Protein AF-A0A241XFI4-F1 (afdb_monomer)

Solvent-accessible surface area (backbone atoms only — not comparable to full-atom values): 10218 Å² total; per-residue (Å²): 140,85,89,78,96,67,51,85,22,36,54,50,92,84,56,72,93,53,81,54,45,50,64,39,48,44,95,47,34,71,77,27,90,73,38,39,90,27,53,84,41,42,45,71,51,75,34,72,52,52,76,46,66,24,82,78,87,58,100,59,60,46,34,28,40,36,29,38,66,84,72,49,70,36,34,28,40,27,33,29,43,76,64,59,89,97,51,77,85,52,91,71,37,9,26,24,42,30,26,36,74,41,54,74,86,45,49,83,49,37,74,59,38,71,27,29,37,49,77,68,53,47,54,49,55,52,34,87,83,54,49,73,68,56,51,50,48,40,53,70,72,57,39,61,62,60,85,56,45,42,73,44,52,25,49,66,63,57,79,42,84,87,58,84,59,77,69,49,73,38,70,54,75,87,127

pLDDT: mean 91.98, std 9.77, range [50.84, 98.69]

Foldseek 3Di:
DDDDDFAQFAWPPPPPVDGGDREDELVCQCPDPTRVVFLLAKAWDWDQFDWFFACPVDPGTFIKTKGFPVSDIFTFIKTWDDDDPPDDDDPNTHMHTYKYAADPPCVNGDRIDTQTADPVVNVLRNDSPNDSVNNSCCSVPVGDHPVRMDMATADPCVVDVVDDDPSRNPHDPDD

Mean predicted aligned error: 4.59 Å

Sequence (175 aa):
MIAQLVRWGWRPFWAQDRAAPINARAEKVAHSRFYSAVWKHRAITPVDGWFEWVDEGGPRKQPYFIQRADGAAVLCATIGQFPELDSQQEERHGFVIITADAEGGMIDIHDRRPVVLSPELAREWVDGATPPERAEQMVLQEGEAPEVFTWYRVDRAVGNVRNQGAHLIEPQSAS

Organism: Pseudomonas aeruginosa (NCBI:txid287)

Structure (mmCIF, N/CA/C/O backbone):
data_AF-A0A241XFI4-F1
#
_entry.id   AF-A0A241XFI4-F1
#
loop_
_atom_site.group_PDB
_atom_site.id
_atom_site.type_symbol
_atom_site.label_atom_id
_atom_site.label_alt_id
_atom_site.label_comp_id
_atom_site.label_asym_id
_atom_site.label_entity_id
_atom_site.label_seq_id
_atom_site.pdbx_PDB_ins_code
_atom_site.Cartn_x
_atom_site.Cartn_y
_atom_site.Cartn_z
_atom_site.occupancy
_atom_site.B_iso_or_equiv
_atom_site.auth_seq_id
_atom_site.auth_comp_id
_atom_site.auth_asym_id
_atom_site.auth_atom_id
_atom_site.pdbx_PDB_model_num
ATOM 1 N N . MET A 1 1 ? 7.230 -16.397 -8.722 1.00 65.00 1 MET A N 1
ATOM 2 C CA . MET A 1 1 ? 7.054 -15.201 -7.872 1.00 65.00 1 MET A CA 1
ATOM 3 C C . MET A 1 1 ? 8.207 -15.159 -6.887 1.00 65.00 1 MET A C 1
ATOM 5 O O . MET A 1 1 ? 8.581 -16.212 -6.389 1.00 65.00 1 MET A O 1
ATOM 9 N N . ILE A 1 2 ? 8.800 -13.987 -6.676 1.00 84.38 2 ILE A N 1
ATOM 10 C CA . ILE A 1 2 ? 9.936 -13.780 -5.772 1.00 84.38 2 ILE A CA 1
ATOM 11 C C . ILE A 1 2 ? 9.472 -12.807 -4.686 1.00 84.38 2 ILE A C 1
ATOM 13 O O . ILE A 1 2 ? 8.768 -11.851 -5.000 1.00 84.38 2 ILE A O 1
ATOM 17 N N . ALA A 1 3 ? 9.865 -13.042 -3.436 1.00 88.12 3 ALA A N 1
ATOM 18 C CA . ALA A 1 3 ? 9.656 -12.107 -2.336 1.00 88.12 3 ALA A CA 1
ATOM 19 C C . ALA A 1 3 ? 10.996 -11.472 -1.945 1.00 88.12 3 ALA A C 1
ATOM 21 O O . ALA A 1 3 ? 11.999 -12.174 -1.825 1.00 88.12 3 ALA A O 1
ATOM 22 N N . GLN A 1 4 ? 11.014 -10.154 -1.753 1.00 88.50 4 GLN A N 1
ATOM 23 C CA . GLN A 1 4 ? 12.200 -9.410 -1.329 1.00 88.50 4 GLN A CA 1
ATOM 24 C C . GLN A 1 4 ? 11.825 -8.404 -0.243 1.00 88.50 4 GLN A C 1
ATOM 26 O O . GLN A 1 4 ? 10.764 -7.782 -0.303 1.00 88.50 4 GLN A O 1
ATOM 31 N N . LEU A 1 5 ? 12.719 -8.206 0.727 1.00 90.62 5 LEU A N 1
ATOM 32 C CA . LEU A 1 5 ? 12.591 -7.117 1.686 1.00 90.62 5 LEU A CA 1
ATOM 33 C C . LEU A 1 5 ? 13.033 -5.820 1.006 1.00 90.62 5 LEU A C 1
ATOM 35 O O . LEU A 1 5 ? 14.213 -5.639 0.713 1.00 90.62 5 LEU A O 1
ATOM 39 N N . VAL A 1 6 ? 12.086 -4.920 0.753 1.00 94.38 6 VAL A N 1
ATOM 40 C CA . VAL A 1 6 ? 12.324 -3.640 0.076 1.00 94.38 6 VAL A CA 1
ATOM 41 C C . VAL A 1 6 ? 11.863 -2.503 0.977 1.00 94.38 6 VAL A C 1
ATOM 43 O O . VAL A 1 6 ? 10.835 -2.613 1.639 1.00 94.38 6 VAL A O 1
ATOM 46 N N . ARG A 1 7 ? 12.620 -1.404 1.038 1.00 95.56 7 ARG A N 1
ATOM 47 C CA . ARG A 1 7 ? 12.234 -0.235 1.836 1.00 95.56 7 ARG A CA 1
ATOM 48 C C . ARG A 1 7 ? 10.951 0.404 1.292 1.00 95.56 7 ARG A C 1
ATOM 50 O O . ARG A 1 7 ? 10.852 0.685 0.099 1.00 95.56 7 ARG A O 1
ATOM 57 N N . TRP A 1 8 ? 10.005 0.703 2.179 1.00 97.50 8 TRP A N 1
ATOM 58 C CA . TRP A 1 8 ? 8.827 1.495 1.835 1.00 97.50 8 TRP A CA 1
ATOM 59 C C . TRP A 1 8 ? 9.192 2.981 1.787 1.00 97.50 8 TRP A C 1
ATOM 61 O O . TRP A 1 8 ? 9.630 3.562 2.779 1.00 97.50 8 TRP A O 1
ATOM 71 N N . GLY A 1 9 ? 9.064 3.575 0.608 1.00 97.25 9 GLY A N 1
ATOM 72 C CA . GLY A 1 9 ? 9.532 4.915 0.298 1.00 97.25 9 GLY A CA 1
ATOM 73 C C . GLY A 1 9 ? 10.504 4.896 -0.875 1.00 97.25 9 GLY A C 1
ATOM 74 O O . GLY A 1 9 ? 11.573 4.280 -0.800 1.00 97.25 9 GLY A O 1
ATOM 75 N N . TRP A 1 10 ? 10.163 5.609 -1.947 1.00 97.12 10 TRP A N 1
ATOM 76 C CA . TRP A 1 10 ? 11.017 5.715 -3.127 1.00 97.12 10 TRP A CA 1
ATOM 77 C C . TRP A 1 10 ? 10.999 7.117 -3.731 1.00 97.12 10 TRP A C 1
ATOM 79 O O . TRP A 1 10 ? 9.971 7.787 -3.770 1.00 97.12 10 TRP A O 1
ATOM 89 N N . ARG A 1 11 ? 12.158 7.553 -4.228 1.00 95.50 11 ARG A N 1
ATOM 90 C CA . ARG A 1 11 ? 12.339 8.809 -4.959 1.00 95.50 11 ARG A CA 1
ATOM 91 C C . ARG A 1 11 ? 13.388 8.621 -6.056 1.00 95.50 11 ARG A C 1
ATOM 93 O O . ARG A 1 11 ? 14.345 7.878 -5.835 1.00 95.50 11 ARG A O 1
ATOM 100 N N . PRO A 1 12 ? 13.277 9.318 -7.197 1.00 94.75 12 PRO A N 1
ATOM 101 C CA . PRO A 1 12 ? 14.343 9.327 -8.182 1.00 94.75 12 PRO A CA 1
ATOM 102 C C . PRO A 1 12 ? 15.586 10.024 -7.612 1.00 94.75 12 PRO A C 1
ATOM 104 O O . PRO A 1 12 ? 15.487 10.905 -6.756 1.00 94.75 12 PRO A O 1
ATOM 107 N N . PHE A 1 13 ? 16.765 9.668 -8.130 1.00 92.19 13 PHE A N 1
ATOM 108 C CA . PHE A 1 13 ? 18.061 10.117 -7.596 1.00 92.19 13 PHE A CA 1
ATOM 109 C C . PHE A 1 13 ? 18.230 11.646 -7.523 1.00 92.19 13 PHE A C 1
ATOM 111 O O . PHE A 1 13 ? 19.030 12.133 -6.728 1.00 92.19 13 PHE A O 1
ATOM 118 N N . TRP A 1 14 ? 17.499 12.400 -8.351 1.00 92.7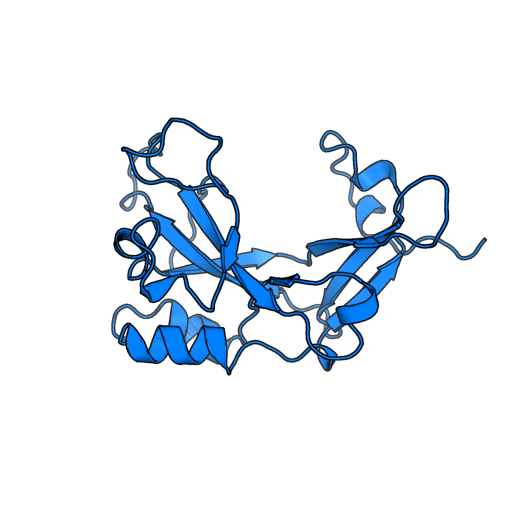5 14 TRP A N 1
ATOM 119 C CA . TRP A 1 14 ? 17.559 13.862 -8.421 1.00 92.75 14 TRP A CA 1
ATOM 120 C C . TRP A 1 14 ? 16.644 14.572 -7.409 1.00 92.75 14 TRP A C 1
ATOM 122 O O . TRP A 1 14 ? 16.823 15.761 -7.169 1.00 92.75 14 TRP A O 1
ATOM 132 N N . ALA A 1 15 ? 15.675 13.882 -6.802 1.00 92.31 15 ALA A N 1
ATOM 133 C CA . ALA A 1 15 ? 14.676 14.479 -5.909 1.00 92.31 15 ALA A CA 1
ATOM 134 C C . ALA A 1 15 ? 15.078 14.373 -4.427 1.00 92.31 15 ALA A C 1
ATOM 136 O O . ALA A 1 15 ? 14.319 13.862 -3.605 1.00 92.31 15 ALA A O 1
ATOM 137 N N . GLN A 1 16 ? 16.300 14.788 -4.078 1.00 88.38 16 GLN A N 1
ATOM 138 C CA . GLN A 1 16 ? 16.840 14.574 -2.726 1.00 88.38 16 GLN A CA 1
ATOM 139 C C . GLN A 1 16 ? 16.433 15.628 -1.687 1.00 88.38 16 GLN A C 1
ATOM 141 O O . GLN A 1 16 ? 16.719 15.460 -0.503 1.00 88.38 16 GLN A O 1
ATOM 146 N N . ASP A 1 17 ? 15.726 16.670 -2.120 1.00 90.12 17 ASP A N 1
ATOM 147 C CA . ASP A 1 17 ? 15.288 17.829 -1.335 1.00 90.12 17 ASP A CA 1
ATOM 148 C C . ASP A 1 17 ? 14.222 17.509 -0.273 1.00 90.12 17 ASP A C 1
ATOM 150 O O . ASP A 1 17 ? 13.956 18.323 0.608 1.00 90.12 17 ASP A O 1
ATOM 154 N N . ARG A 1 18 ? 13.600 16.329 -0.350 1.00 86.56 18 ARG A N 1
ATOM 155 C CA . ARG A 1 18 ? 12.495 15.908 0.520 1.00 86.56 18 ARG A CA 1
ATOM 156 C C . ARG A 1 18 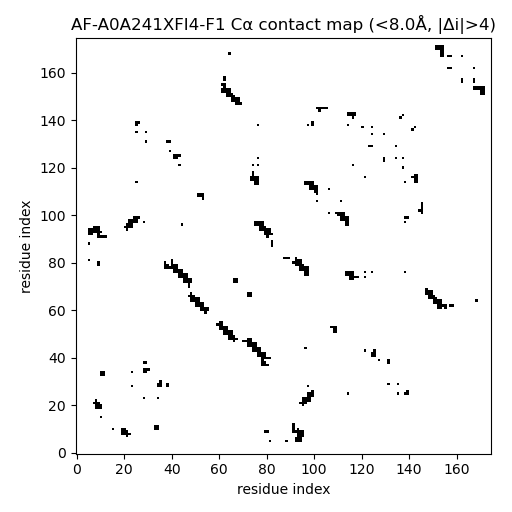? 12.564 14.423 0.855 1.00 86.56 18 ARG A C 1
ATOM 158 O O . ARG A 1 18 ? 13.165 13.646 0.113 1.00 86.56 18 ARG A O 1
ATOM 165 N N . ALA A 1 19 ? 11.911 14.017 1.943 1.00 91.31 19 ALA A N 1
ATOM 166 C CA . ALA A 1 19 ? 11.766 12.605 2.292 1.00 91.31 19 ALA A CA 1
ATOM 167 C C . ALA A 1 19 ? 11.150 11.804 1.132 1.00 91.31 19 ALA A C 1
ATOM 169 O O . ALA A 1 19 ? 10.327 12.324 0.374 1.00 91.31 19 ALA A O 1
ATOM 170 N N . ALA A 1 20 ? 11.564 10.544 0.989 1.00 94.75 20 ALA A N 1
ATOM 171 C CA . ALA A 1 20 ? 11.030 9.680 -0.052 1.00 94.75 20 ALA A CA 1
ATOM 172 C C . ALA A 1 20 ? 9.519 9.468 0.175 1.00 94.75 20 ALA A C 1
ATOM 174 O O . ALA A 1 20 ? 9.136 9.035 1.266 1.00 94.75 20 ALA A O 1
ATOM 175 N N . PRO A 1 21 ? 8.654 9.790 -0.804 1.00 95.69 21 PRO A N 1
ATOM 176 C CA . PRO A 1 21 ? 7.228 9.531 -0.681 1.00 95.69 21 PRO A CA 1
ATOM 177 C C . PRO A 1 21 ? 6.973 8.030 -0.572 1.00 95.69 21 PRO A C 1
ATOM 179 O O . PRO A 1 21 ? 7.689 7.227 -1.166 1.00 95.69 21 PRO A O 1
ATOM 182 N N . ILE A 1 22 ? 5.929 7.676 0.173 1.00 97.31 22 ILE A N 1
ATOM 183 C CA . ILE A 1 22 ? 5.499 6.289 0.403 1.00 97.31 22 ILE A CA 1
ATOM 184 C C . ILE A 1 22 ? 4.299 5.884 -0.467 1.00 97.31 22 ILE A C 1
ATOM 186 O O . ILE A 1 22 ? 4.048 4.693 -0.643 1.00 97.31 22 ILE A O 1
ATOM 190 N N . ASN A 1 23 ? 3.597 6.868 -1.047 1.00 97.56 23 ASN A N 1
ATOM 191 C CA . ASN A 1 23 ? 2.394 6.678 -1.857 1.00 97.56 23 ASN A CA 1
ATOM 192 C C . ASN A 1 23 ? 2.489 7.413 -3.204 1.00 97.56 23 ASN A C 1
ATOM 194 O O . ASN A 1 23 ? 3.057 8.507 -3.289 1.00 97.56 23 ASN A O 1
ATOM 198 N N . ALA A 1 24 ? 1.852 6.856 -4.235 1.00 96.44 24 ALA A N 1
ATOM 199 C CA . ALA A 1 24 ? 1.664 7.484 -5.541 1.00 96.44 24 ALA A CA 1
ATOM 200 C C . ALA A 1 24 ? 0.188 7.449 -5.956 1.00 96.44 24 ALA A C 1
ATOM 202 O O . ALA A 1 24 ? -0.499 6.460 -5.749 1.00 96.44 24 ALA A O 1
ATOM 203 N N . ARG A 1 25 ? -0.312 8.536 -6.545 1.00 95.88 25 ARG A N 1
ATOM 204 C CA . ARG A 1 25 ? -1.724 8.660 -6.930 1.00 95.88 25 ARG A CA 1
ATOM 205 C C . ARG A 1 25 ? -1.996 7.980 -8.273 1.00 95.88 25 ARG A C 1
ATOM 207 O O . ARG A 1 25 ? -1.327 8.334 -9.247 1.00 95.88 25 ARG A O 1
ATOM 214 N N . ALA A 1 26 ? -2.962 7.064 -8.324 1.00 96.31 26 ALA A N 1
ATOM 215 C CA . ALA A 1 26 ? -3.321 6.285 -9.512 1.00 96.31 26 ALA A CA 1
ATOM 216 C C . ALA A 1 26 ? -3.550 7.166 -10.753 1.00 96.31 26 ALA A C 1
ATOM 218 O O . ALA A 1 26 ? -3.029 6.881 -11.824 1.00 96.31 26 ALA A O 1
ATOM 219 N N . GLU A 1 27 ? -4.194 8.319 -10.579 1.00 93.62 27 GLU A N 1
ATOM 220 C CA . GLU A 1 27 ? -4.589 9.252 -11.644 1.00 93.62 27 GLU A CA 1
ATOM 221 C C . GLU A 1 27 ? -3.402 9.936 -12.341 1.00 93.62 27 GLU A C 1
ATOM 223 O O . GLU A 1 27 ? -3.569 10.593 -13.365 1.00 93.62 27 GLU A O 1
ATOM 228 N N . LYS A 1 28 ? -2.199 9.873 -11.753 1.00 92.62 28 LYS A N 1
ATOM 229 C CA . LYS A 1 28 ? -1.009 10.578 -12.263 1.00 92.62 28 LYS A CA 1
ATOM 230 C C . LYS A 1 28 ? 0.234 9.706 -12.354 1.00 92.62 28 LYS A C 1
ATOM 232 O O . LYS A 1 28 ? 1.232 10.142 -12.929 1.00 92.62 28 LYS A O 1
ATOM 237 N N . VAL A 1 29 ? 0.235 8.534 -11.726 1.00 95.81 29 VAL A N 1
ATOM 238 C CA . VAL A 1 29 ? 1.460 7.770 -11.476 1.00 95.81 29 VAL A CA 1
ATOM 239 C C . VAL A 1 29 ? 2.135 7.304 -12.769 1.00 95.81 29 VAL A C 1
ATOM 241 O O . VAL A 1 29 ? 3.348 7.478 -12.889 1.00 95.81 29 VAL A O 1
ATOM 244 N N . ALA A 1 30 ? 1.371 6.831 -13.758 1.00 95.00 30 ALA A N 1
ATOM 245 C CA . ALA A 1 30 ? 1.900 6.291 -15.013 1.00 95.00 30 ALA A CA 1
ATOM 246 C C . ALA A 1 30 ? 2.676 7.333 -15.841 1.00 95.00 30 ALA A C 1
ATOM 248 O O . ALA A 1 30 ? 3.684 7.022 -16.479 1.00 95.00 30 ALA A O 1
ATOM 249 N N . HIS A 1 31 ? 2.251 8.597 -15.783 1.00 95.06 31 HIS A N 1
ATOM 250 C CA . HIS A 1 31 ? 2.807 9.690 -16.588 1.00 95.06 31 HIS A CA 1
ATOM 251 C C . HIS A 1 31 ? 3.636 10.697 -15.781 1.00 95.06 31 HIS A C 1
ATOM 253 O O . HIS A 1 31 ? 4.180 11.660 -16.325 1.00 95.06 31 HIS A O 1
ATOM 259 N N . SER A 1 32 ? 3.753 10.500 -14.469 1.00 95.56 32 SER A N 1
ATOM 260 C CA . SER A 1 32 ? 4.515 11.387 -13.596 1.00 95.56 32 SER A CA 1
ATOM 261 C C . SER A 1 32 ? 6.001 11.337 -13.935 1.00 95.56 32 SER A C 1
ATOM 263 O O . SER A 1 32 ? 6.605 10.273 -13.882 1.00 95.56 32 SER A O 1
ATOM 265 N N . ARG A 1 33 ? 6.652 12.490 -14.137 1.00 94.69 33 ARG A N 1
ATOM 266 C CA . ARG A 1 33 ? 8.126 12.568 -14.244 1.00 94.69 33 ARG A CA 1
ATOM 267 C C . ARG A 1 33 ? 8.844 11.937 -13.041 1.00 94.69 33 ARG A C 1
ATOM 269 O O . ARG A 1 33 ? 9.998 11.534 -13.157 1.00 94.69 33 ARG A O 1
ATOM 276 N N . PHE A 1 34 ? 8.184 11.889 -11.884 1.00 94.75 34 PHE A N 1
ATOM 277 C CA . PHE A 1 34 ? 8.734 11.298 -10.672 1.00 94.75 34 PHE A CA 1
ATOM 278 C C . PHE A 1 34 ? 8.714 9.765 -10.730 1.00 94.75 34 PHE A C 1
ATOM 280 O O . PHE A 1 34 ? 9.710 9.155 -10.371 1.00 94.75 34 PHE A O 1
ATOM 287 N N . TYR A 1 35 ? 7.622 9.156 -11.211 1.00 96.88 35 TYR A N 1
ATOM 288 C CA . TYR A 1 35 ? 7.367 7.709 -11.109 1.00 96.88 35 TYR A CA 1
ATOM 289 C C . TYR A 1 35 ? 7.413 6.947 -12.440 1.00 96.88 35 TYR A C 1
ATOM 291 O O . TYR A 1 35 ? 7.521 5.725 -12.426 1.00 96.88 35 TYR A O 1
ATOM 299 N N . SER A 1 36 ? 7.374 7.623 -13.590 1.00 92.56 36 SER A N 1
ATOM 300 C CA . SER A 1 36 ? 7.291 6.975 -14.908 1.00 92.56 36 SER A CA 1
ATOM 301 C C . SER A 1 36 ? 8.465 6.033 -15.186 1.00 92.56 36 SER A C 1
ATOM 303 O O . SER A 1 36 ? 8.290 5.003 -15.832 1.00 92.56 36 SER A O 1
ATOM 305 N N . ALA A 1 37 ? 9.645 6.335 -14.634 1.00 93.25 37 ALA A N 1
ATOM 306 C CA . ALA A 1 37 ? 10.825 5.475 -14.717 1.00 93.25 37 ALA A CA 1
ATOM 307 C C . ALA A 1 37 ? 10.648 4.126 -13.994 1.00 93.25 37 ALA A C 1
ATOM 309 O O . ALA A 1 37 ? 11.263 3.144 -14.395 1.00 93.25 37 ALA A O 1
ATOM 310 N N . VAL A 1 38 ? 9.807 4.069 -12.956 1.00 96.50 38 VAL A N 1
ATOM 311 C CA . VAL A 1 38 ? 9.523 2.849 -12.181 1.00 96.50 38 VAL A CA 1
ATOM 312 C C . VAL A 1 38 ? 8.148 2.252 -12.465 1.00 96.50 38 VAL A C 1
ATOM 314 O O . VAL A 1 38 ? 7.823 1.199 -11.935 1.00 96.50 38 VAL A O 1
ATOM 317 N N . TRP A 1 39 ? 7.354 2.857 -13.353 1.00 97.12 39 TRP A N 1
ATOM 318 C CA . TRP A 1 39 ? 6.003 2.388 -13.679 1.00 97.12 39 TRP A CA 1
ATOM 319 C C . TRP A 1 39 ? 5.959 0.942 -14.194 1.00 97.12 39 TRP A C 1
ATOM 321 O O . TRP A 1 39 ? 5.041 0.186 -13.891 1.00 97.12 39 TRP A O 1
ATOM 331 N N . LYS A 1 40 ? 6.981 0.533 -14.954 1.00 95.19 40 LYS A N 1
ATOM 332 C CA . LYS A 1 40 ? 7.107 -0.838 -15.477 1.00 95.19 40 LYS A CA 1
ATOM 333 C C . LYS A 1 40 ? 7.587 -1.843 -14.426 1.00 95.19 40 LYS A C 1
ATOM 335 O O . LYS A 1 40 ? 7.496 -3.045 -14.646 1.00 95.19 40 LYS A O 1
ATOM 340 N N . HIS A 1 41 ? 8.113 -1.364 -13.304 1.00 96.56 41 HIS A N 1
ATOM 341 C CA . HIS A 1 41 ? 8.626 -2.184 -12.216 1.00 96.56 41 HIS A CA 1
ATOM 342 C C . HIS A 1 41 ? 7.532 -2.314 -11.161 1.00 96.56 41 HIS A C 1
ATOM 344 O O . HIS A 1 41 ? 7.485 -1.572 -10.180 1.00 96.56 41 HIS A 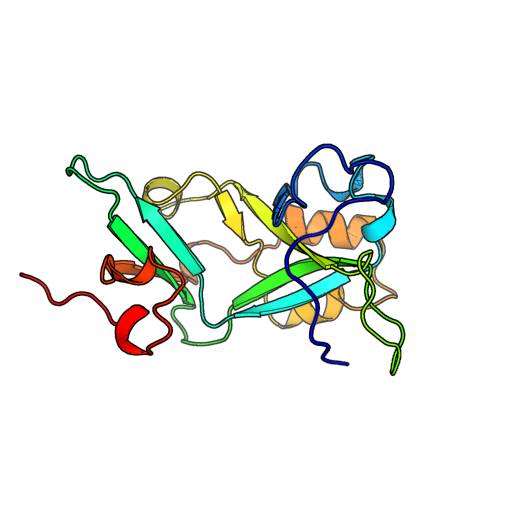O 1
ATOM 350 N N . ARG A 1 42 ? 6.618 -3.244 -11.429 1.00 97.81 42 ARG A N 1
ATOM 351 C CA . ARG A 1 42 ? 5.408 -3.488 -10.646 1.00 97.81 42 ARG A CA 1
ATOM 352 C C . ARG A 1 42 ? 5.618 -4.623 -9.652 1.00 97.81 42 ARG A C 1
ATOM 354 O O . ARG A 1 42 ? 6.269 -5.617 -9.966 1.00 97.81 42 ARG A O 1
ATOM 361 N N . ALA A 1 43 ? 5.052 -4.472 -8.463 1.00 98.06 43 ALA A N 1
ATOM 362 C CA . ALA A 1 43 ? 5.028 -5.489 -7.421 1.00 98.06 43 ALA A CA 1
ATOM 363 C C . ALA A 1 43 ? 3.694 -5.450 -6.661 1.00 98.06 43 ALA A C 1
ATOM 365 O O . ALA A 1 43 ? 2.858 -4.567 -6.870 1.00 98.06 43 ALA A O 1
ATOM 366 N N . ILE A 1 44 ? 3.500 -6.428 -5.781 1.00 98.25 44 ILE A N 1
ATOM 367 C CA . ILE A 1 44 ? 2.402 -6.459 -4.817 1.00 98.25 44 ILE A CA 1
ATOM 368 C C . ILE A 1 44 ? 3.004 -6.347 -3.426 1.00 98.25 44 ILE A C 1
ATOM 370 O O . ILE A 1 44 ? 3.958 -7.058 -3.107 1.00 98.25 44 ILE A O 1
ATOM 374 N N . THR A 1 45 ? 2.426 -5.481 -2.600 1.00 98.19 45 THR A N 1
ATOM 375 C CA . THR A 1 45 ? 2.729 -5.421 -1.169 1.00 98.19 45 THR A CA 1
ATOM 376 C C . THR A 1 45 ? 1.572 -6.065 -0.412 1.00 98.19 45 THR A C 1
ATOM 378 O O . THR A 1 45 ? 0.540 -5.414 -0.235 1.00 98.19 45 THR A O 1
ATOM 381 N N . PRO A 1 46 ? 1.699 -7.342 -0.007 1.00 97.56 46 PRO A N 1
ATOM 382 C CA . PRO A 1 46 ? 0.680 -8.004 0.792 1.00 97.56 46 PRO A CA 1
ATOM 383 C C . PRO A 1 46 ? 0.716 -7.477 2.232 1.00 97.56 46 PRO A C 1
ATOM 385 O O . PRO A 1 46 ? 1.788 -7.393 2.833 1.00 97.56 46 PRO A O 1
ATOM 388 N N . VAL A 1 47 ? -0.449 -7.139 2.781 1.00 97.88 47 VAL A N 1
ATOM 389 C CA . VAL A 1 47 ? -0.629 -6.719 4.180 1.00 97.88 47 VAL A CA 1
ATOM 390 C C . VAL A 1 47 ? -1.896 -7.346 4.758 1.00 97.88 47 VAL A C 1
ATOM 392 O O . VAL A 1 47 ? -2.805 -7.696 4.009 1.00 97.88 47 VAL A O 1
ATOM 395 N N . ASP A 1 48 ? -1.988 -7.462 6.080 1.00 97.75 48 ASP A N 1
ATOM 396 C CA . ASP A 1 48 ? -3.228 -7.909 6.739 1.00 97.75 48 ASP A CA 1
ATOM 397 C C . ASP A 1 48 ? -4.343 -6.854 6.615 1.00 97.75 48 ASP A C 1
ATOM 399 O O . ASP A 1 48 ? -5.527 -7.167 6.524 1.00 97.75 48 ASP A O 1
ATOM 403 N N . GLY A 1 49 ? -3.950 -5.582 6.564 1.00 97.06 49 GLY A N 1
ATOM 404 C CA . GLY A 1 49 ? -4.832 -4.429 6.463 1.00 97.06 49 GLY A CA 1
ATOM 405 C C . GLY A 1 49 ? -4.040 -3.126 6.513 1.00 97.06 49 GLY A C 1
ATOM 406 O O . GLY A 1 49 ? -2.807 -3.129 6.454 1.00 97.06 49 GLY A O 1
ATOM 407 N N . TRP A 1 50 ? -4.737 -2.001 6.635 1.00 96.88 50 TRP A N 1
ATOM 408 C CA . TRP A 1 50 ? -4.120 -0.690 6.839 1.00 96.88 50 TRP A CA 1
ATOM 409 C C . TRP A 1 50 ? -4.856 0.112 7.908 1.00 96.88 50 TRP A C 1
ATOM 411 O O . TRP A 1 50 ? -5.969 -0.225 8.309 1.00 96.88 50 TRP A O 1
ATOM 421 N N . PHE A 1 51 ? -4.207 1.169 8.392 1.00 95.50 51 PHE A N 1
ATOM 422 C CA . PHE A 1 51 ? -4.772 2.062 9.396 1.00 95.50 51 PHE A CA 1
ATOM 423 C C . PHE A 1 51 ? -5.151 3.401 8.777 1.00 95.50 51 PHE A C 1
ATOM 425 O O . PHE A 1 51 ? -4.383 3.946 7.987 1.00 95.50 51 PHE A O 1
ATOM 432 N N . GLU A 1 52 ? -6.277 3.960 9.210 1.00 94.31 52 GLU A N 1
ATOM 433 C CA . GLU A 1 52 ? -6.688 5.329 8.894 1.00 94.31 52 GLU A CA 1
ATOM 434 C C . GLU A 1 52 ? -7.095 6.080 10.160 1.00 94.31 52 GLU A C 1
ATOM 436 O O . GLU A 1 52 ? -7.682 5.508 11.076 1.00 94.31 52 GLU A O 1
ATOM 441 N N . TRP A 1 53 ? -6.772 7.372 10.230 1.00 93.44 53 TRP A N 1
ATOM 442 C CA . TRP A 1 53 ? -7.055 8.214 11.396 1.00 93.44 53 TRP A CA 1
ATOM 443 C C . TRP A 1 53 ? -8.174 9.203 11.082 1.00 93.44 53 TRP A C 1
ATOM 445 O O . TRP A 1 53 ? -7.949 10.217 10.415 1.00 93.44 53 TRP A O 1
ATOM 455 N N . VAL A 1 54 ? -9.346 8.945 11.654 1.00 90.81 54 VAL A N 1
ATOM 456 C CA . VAL A 1 54 ? -10.576 9.719 11.448 1.00 90.81 54 VAL A CA 1
ATOM 457 C C . VAL A 1 54 ? -10.692 10.821 12.494 1.00 90.81 54 VAL A C 1
ATOM 459 O O . VAL A 1 54 ? -10.427 10.598 13.680 1.00 90.81 54 VAL A O 1
ATOM 462 N N . ASP A 1 55 ? -11.072 12.025 12.071 1.00 90.75 55 ASP A N 1
ATOM 463 C CA . ASP A 1 55 ? -11.478 13.080 12.999 1.00 90.75 55 ASP A CA 1
ATOM 464 C C . ASP A 1 55 ? -12.959 12.914 13.349 1.00 90.75 55 ASP A C 1
ATOM 466 O O . ASP A 1 55 ? -13.835 13.097 12.512 1.00 90.75 55 ASP A O 1
ATOM 470 N N . GLU A 1 56 ? -13.232 12.554 14.598 1.00 89.19 56 GLU A N 1
ATOM 471 C CA . GLU A 1 56 ? -14.590 12.336 15.103 1.00 89.19 56 GLU A CA 1
ATOM 472 C C . GLU A 1 56 ? -15.054 13.473 16.026 1.00 89.19 56 GLU A C 1
ATOM 474 O O . GLU A 1 56 ? -15.924 13.282 16.874 1.00 89.19 56 GLU A O 1
ATOM 479 N N . GLY A 1 57 ? -14.421 14.650 15.934 1.00 88.12 57 GLY A N 1
ATOM 480 C CA . GLY A 1 57 ? -14.717 15.804 16.790 1.00 88.12 57 GLY A CA 1
ATOM 481 C C . GLY A 1 57 ? -14.145 15.699 18.209 1.00 88.12 57 GLY A C 1
ATOM 482 O O . GLY A 1 57 ? -14.439 16.531 19.068 1.00 88.12 57 GLY A O 1
ATOM 483 N N . GLY A 1 58 ? -13.328 14.676 18.474 1.00 86.75 58 GLY A N 1
ATOM 484 C CA . GLY A 1 58 ? -12.612 14.486 19.735 1.00 86.75 58 GLY A CA 1
ATOM 485 C C . GLY A 1 58 ? -11.250 15.199 19.778 1.00 86.75 58 GLY A C 1
ATOM 486 O O . GLY A 1 58 ? -10.769 15.718 18.776 1.00 86.75 58 GLY A O 1
ATOM 487 N N . PRO A 1 59 ? -10.545 15.171 20.927 1.00 89.12 59 PRO A N 1
ATOM 488 C CA . PRO A 1 59 ? -9.248 15.844 21.085 1.00 89.12 59 PRO A CA 1
ATOM 489 C C . PRO A 1 59 ? -8.114 15.206 20.267 1.00 89.12 59 PRO A C 1
ATOM 491 O O . PRO A 1 59 ? -7.037 15.787 20.130 1.00 89.12 59 PRO A O 1
ATOM 494 N N . ARG A 1 60 ? -8.308 13.974 19.786 1.00 91.19 60 ARG A N 1
ATOM 495 C CA . ARG A 1 60 ? -7.359 13.233 18.953 1.00 91.19 60 ARG A CA 1
ATOM 496 C C . ARG A 1 60 ? -8.120 12.379 17.956 1.00 91.19 60 ARG A C 1
ATOM 498 O O . ARG A 1 60 ? -9.128 11.769 18.325 1.00 91.19 60 ARG A O 1
ATOM 505 N N . LYS A 1 61 ? -7.550 12.247 16.759 1.00 92.94 61 LYS A N 1
ATOM 506 C CA . LYS A 1 61 ? -8.055 11.342 15.728 1.00 92.94 61 LYS A CA 1
ATOM 507 C C . LYS A 1 61 ? -8.169 9.905 16.248 1.00 92.94 61 LYS A C 1
ATOM 509 O O . LYS A 1 61 ? -7.340 9.452 17.047 1.00 92.94 61 LYS A O 1
ATOM 514 N N . GLN A 1 62 ? -9.214 9.218 15.813 1.00 94.81 62 GLN A N 1
ATOM 515 C CA . GLN A 1 62 ? -9.484 7.821 16.109 1.00 94.81 62 GLN A CA 1
ATOM 516 C C . GLN A 1 62 ? -8.866 6.950 15.008 1.00 94.81 62 GLN A C 1
ATOM 518 O O . GLN A 1 62 ? -9.247 7.113 13.850 1.00 94.81 62 GLN A O 1
ATOM 523 N N . PRO A 1 63 ? -7.931 6.039 15.323 1.00 95.50 63 PRO A N 1
ATOM 524 C CA . PRO A 1 63 ? -7.483 5.062 14.347 1.00 95.50 63 PRO A CA 1
ATOM 525 C C . PRO A 1 63 ? -8.552 3.992 14.113 1.00 95.50 63 PRO A C 1
ATOM 527 O O . PRO A 1 63 ? -9.173 3.477 15.050 1.00 95.50 63 PRO A O 1
ATOM 530 N N . TYR A 1 64 ? -8.715 3.641 12.850 1.00 95.25 64 TYR A N 1
ATOM 531 C CA . TYR A 1 64 ? -9.460 2.494 12.370 1.00 95.25 64 TYR A CA 1
ATOM 532 C C . TYR A 1 64 ? -8.486 1.531 11.713 1.00 95.25 64 TYR A C 1
ATOM 534 O O . TYR A 1 64 ? -7.576 1.969 11.011 1.00 95.25 64 TYR A O 1
ATOM 542 N N . PHE A 1 65 ? -8.684 0.237 11.931 1.00 96.88 65 PHE A N 1
ATOM 543 C CA . PHE A 1 65 ? -8.041 -0.793 11.127 1.00 96.88 65 PHE A CA 1
ATOM 544 C C . PHE A 1 65 ? -9.019 -1.260 10.056 1.00 96.88 65 PHE A C 1
ATOM 546 O O . PHE A 1 65 ? -10.190 -1.510 10.353 1.00 96.88 65 PHE A O 1
ATOM 553 N N . ILE A 1 66 ? -8.5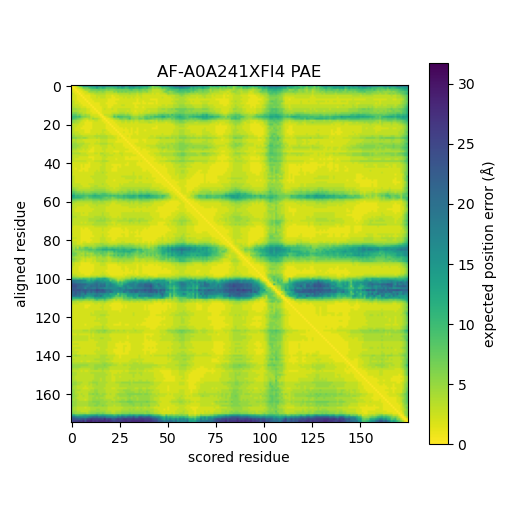41 -1.329 8.818 1.00 95.44 66 ILE A N 1
ATOM 554 C CA . ILE A 1 66 ? -9.314 -1.706 7.640 1.00 95.44 66 ILE A CA 1
ATOM 555 C C . ILE A 1 66 ? -8.673 -2.955 7.046 1.00 95.44 66 ILE A C 1
ATOM 557 O O . ILE A 1 66 ? -7.475 -2.973 6.765 1.00 95.44 66 ILE A O 1
ATOM 561 N N . GLN A 1 67 ? -9.477 -3.993 6.849 1.00 96.44 67 GLN A N 1
ATOM 562 C CA . GLN A 1 67 ? -9.046 -5.290 6.326 1.00 96.44 67 GLN A CA 1
ATOM 563 C C . GLN A 1 67 ? -10.107 -5.867 5.392 1.00 96.44 67 GLN A C 1
ATOM 565 O O . GLN A 1 67 ? -11.238 -5.376 5.349 1.00 96.44 67 GLN A O 1
ATOM 570 N N . ARG A 1 68 ? -9.774 -6.929 4.653 1.00 96.31 68 ARG A N 1
ATOM 571 C CA . ARG A 1 68 ? -10.795 -7.658 3.891 1.00 96.31 68 ARG A CA 1
ATOM 572 C C . ARG A 1 68 ? -11.781 -8.335 4.842 1.00 96.31 68 ARG A C 1
ATOM 574 O O . ARG A 1 68 ? -11.383 -8.915 5.850 1.00 96.31 68 ARG A O 1
ATOM 581 N N . ALA A 1 69 ? -13.066 -8.299 4.502 1.00 96.44 69 ALA A N 1
ATOM 582 C CA . ALA A 1 69 ? -14.120 -8.925 5.299 1.00 96.44 69 ALA A CA 1
ATOM 583 C C . ALA A 1 69 ? -14.000 -10.461 5.350 1.00 96.44 69 ALA A C 1
ATOM 585 O O . ALA A 1 69 ? -14.446 -11.084 6.311 1.00 96.44 69 ALA A O 1
ATOM 586 N N . ASP A 1 70 ? -13.373 -11.066 4.338 1.00 96.25 70 ASP A N 1
ATOM 587 C CA . ASP A 1 70 ? -13.097 -12.505 4.262 1.00 96.25 70 ASP A CA 1
ATOM 588 C C . ASP A 1 70 ? -11.826 -12.939 5.023 1.00 96.25 70 ASP A C 1
ATOM 590 O O . ASP A 1 70 ? -11.517 -14.130 5.064 1.00 96.25 70 ASP A O 1
ATOM 594 N N . GLY A 1 71 ? -11.092 -11.996 5.629 1.00 95.19 71 GLY A N 1
ATOM 595 C CA . GLY A 1 71 ? -9.840 -12.254 6.347 1.00 95.19 71 GLY A CA 1
ATOM 596 C C . GLY A 1 71 ? -8.648 -12.604 5.450 1.00 95.19 71 GLY A C 1
ATOM 597 O O . GLY A 1 71 ? -7.590 -12.966 5.963 1.00 95.19 71 GLY A O 1
ATOM 598 N N . ALA A 1 72 ? -8.790 -12.523 4.123 1.00 96.81 72 ALA A N 1
ATOM 599 C CA . ALA A 1 72 ? -7.666 -12.696 3.214 1.00 96.81 72 ALA A CA 1
ATOM 600 C C . ALA A 1 72 ? -6.736 -11.472 3.239 1.00 96.81 72 ALA A C 1
ATOM 602 O O . ALA A 1 72 ? -7.126 -10.364 3.613 1.00 96.81 72 ALA A O 1
ATOM 603 N N . ALA A 1 73 ? -5.496 -11.666 2.787 1.00 96.31 73 ALA A N 1
ATOM 604 C CA . ALA A 1 73 ? -4.530 -10.580 2.684 1.00 96.31 73 ALA A CA 1
ATOM 605 C C . ALA A 1 73 ? -5.001 -9.491 1.704 1.00 96.31 73 ALA A C 1
ATOM 607 O O . ALA A 1 73 ? -5.545 -9.768 0.632 1.00 96.31 73 ALA A O 1
ATOM 608 N N . VAL A 1 74 ? -4.715 -8.241 2.047 1.00 98.19 74 VAL A N 1
ATOM 609 C CA . VAL A 1 74 ? -4.859 -7.083 1.170 1.00 98.19 74 VAL A CA 1
ATOM 610 C C . VAL A 1 74 ? -3.656 -7.038 0.226 1.00 98.19 74 VAL A C 1
ATOM 612 O O . VAL A 1 74 ? -2.510 -6.940 0.663 1.00 98.19 74 VAL A O 1
ATOM 615 N N . LEU A 1 75 ? -3.908 -7.105 -1.082 1.00 98.44 75 LEU A N 1
ATOM 616 C CA . LEU A 1 75 ? -2.873 -7.099 -2.120 1.00 98.44 75 LEU A CA 1
ATOM 617 C C . LEU A 1 75 ? -2.738 -5.699 -2.732 1.00 98.44 75 LEU A C 1
ATOM 619 O O . LEU A 1 75 ? -3.366 -5.386 -3.743 1.00 98.44 75 LEU A O 1
ATOM 623 N N . CYS A 1 76 ? -1.931 -4.839 -2.110 1.00 98.62 76 CYS A N 1
ATOM 624 C CA . CYS A 1 76 ? -1.733 -3.466 -2.577 1.00 98.62 76 CYS A CA 1
ATOM 625 C C . CYS A 1 76 ? -0.883 -3.424 -3.856 1.00 98.62 76 CYS A C 1
ATOM 627 O O . CYS A 1 76 ? 0.228 -3.965 -3.880 1.00 98.62 76 CYS A O 1
ATOM 629 N N . ALA A 1 77 ? -1.359 -2.720 -4.884 1.00 98.62 77 ALA A N 1
ATOM 630 C CA . ALA A 1 77 ? -0.591 -2.440 -6.093 1.00 98.62 77 ALA A CA 1
ATOM 631 C C . ALA A 1 77 ? 0.575 -1.493 -5.782 1.00 98.62 77 ALA A C 1
ATOM 633 O O . ALA A 1 77 ? 0.379 -0.396 -5.245 1.00 98.62 77 ALA A O 1
ATOM 634 N N . THR A 1 78 ? 1.798 -1.900 -6.128 1.00 98.62 78 THR A N 1
ATOM 635 C CA . THR A 1 78 ? 3.004 -1.103 -5.882 1.00 98.62 78 THR A CA 1
ATOM 636 C C . THR A 1 78 ? 3.904 -1.005 -7.101 1.00 98.62 78 THR A C 1
ATOM 638 O O . THR A 1 78 ? 3.899 -1.856 -7.993 1.00 98.62 78 THR A O 1
ATOM 641 N N . ILE A 1 79 ? 4.689 0.070 -7.126 1.00 98.31 79 ILE A N 1
ATOM 642 C CA . ILE A 1 79 ? 5.776 0.283 -8.084 1.00 98.31 79 ILE A CA 1
ATOM 643 C C . ILE A 1 79 ? 7.038 0.686 -7.338 1.00 98.31 79 ILE A C 1
ATOM 645 O O . ILE A 1 79 ? 6.969 1.258 -6.245 1.00 98.31 79 ILE A O 1
ATOM 649 N N . GLY A 1 80 ? 8.198 0.429 -7.927 1.00 97.25 80 GLY A N 1
ATOM 650 C CA . GLY A 1 80 ? 9.446 0.772 -7.266 1.00 97.25 80 GLY A CA 1
ATOM 651 C C . GLY A 1 80 ? 10.689 0.483 -8.076 1.00 97.25 80 GLY A C 1
ATOM 652 O O . GLY A 1 80 ? 10.644 0.026 -9.210 1.00 97.25 80 GLY A O 1
ATOM 653 N N . GLN A 1 81 ? 11.828 0.753 -7.456 1.00 96.44 81 GLN A N 1
ATOM 654 C CA . GLN A 1 81 ? 13.113 0.287 -7.941 1.00 96.44 81 GLN A CA 1
ATOM 655 C C . GLN A 1 81 ? 13.575 -0.836 -7.021 1.00 96.44 81 GLN A C 1
ATOM 657 O O . GLN A 1 81 ? 13.835 -0.614 -5.836 1.00 96.44 81 GLN A O 1
ATOM 662 N N . PHE A 1 82 ? 13.644 -2.044 -7.567 1.00 94.44 82 PHE A N 1
ATOM 663 C CA . PHE A 1 82 ? 13.933 -3.254 -6.809 1.00 94.44 82 PHE A CA 1
ATOM 664 C C . PHE A 1 82 ? 15.384 -3.698 -7.018 1.00 94.44 82 PHE A C 1
ATOM 666 O O . PHE A 1 82 ? 15.931 -3.461 -8.099 1.00 94.44 82 PHE A O 1
ATOM 673 N N . PRO A 1 83 ? 16.012 -4.327 -6.010 1.00 91.62 83 PRO A N 1
ATOM 674 C CA . PRO A 1 83 ? 17.289 -4.986 -6.210 1.00 91.62 83 PRO A CA 1
ATOM 675 C C . PRO A 1 83 ? 17.170 -6.124 -7.228 1.00 91.62 83 PRO A C 1
ATOM 677 O O . PRO A 1 83 ? 16.149 -6.813 -7.319 1.00 91.62 83 PRO A O 1
ATOM 680 N N . GLU A 1 84 ? 18.255 -6.354 -7.962 1.00 87.75 84 GLU A N 1
ATOM 681 C CA . GLU A 1 84 ? 18.432 -7.609 -8.687 1.00 87.75 84 GLU A CA 1
ATOM 682 C C . GLU A 1 84 ? 18.447 -8.778 -7.696 1.00 87.75 84 GLU A C 1
ATOM 684 O O . GLU A 1 84 ? 18.781 -8.609 -6.517 1.00 87.75 84 GLU A O 1
ATOM 689 N N . LEU A 1 85 ? 18.081 -9.969 -8.173 1.00 82.56 85 LEU A N 1
ATOM 690 C CA . LEU A 1 85 ? 18.135 -11.184 -7.363 1.00 82.56 85 LEU A CA 1
ATOM 691 C C . LEU A 1 85 ? 19.529 -11.343 -6.744 1.00 82.56 85 LEU A C 1
ATOM 693 O O . LEU A 1 85 ? 20.533 -11.153 -7.423 1.00 82.56 85 LEU A O 1
ATOM 697 N N . ASP A 1 86 ? 19.566 -11.646 -5.447 1.00 80.00 86 ASP A N 1
ATOM 698 C CA . ASP A 1 86 ? 20.788 -11.855 -4.658 1.00 80.00 86 ASP A CA 1
ATOM 699 C C . ASP A 1 86 ? 21.721 -10.631 -4.522 1.00 80.00 86 ASP A C 1
ATOM 701 O O . ASP A 1 86 ? 22.821 -10.740 -3.976 1.00 80.00 86 ASP A O 1
ATOM 705 N N . SER A 1 87 ? 21.281 -9.442 -4.952 1.00 83.25 87 SER A N 1
ATOM 706 C CA . SER A 1 87 ? 22.027 -8.194 -4.762 1.00 83.25 87 SER A CA 1
ATOM 707 C C . SER A 1 87 ? 21.743 -7.534 -3.406 1.00 83.25 87 SER A C 1
ATOM 709 O O . SER A 1 87 ? 20.676 -7.685 -2.808 1.00 83.25 87 SER A O 1
ATOM 711 N N . GLN A 1 88 ? 22.721 -6.771 -2.909 1.00 83.81 88 GLN A N 1
ATOM 712 C CA . GLN A 1 88 ? 22.558 -5.945 -1.711 1.00 83.81 88 GLN A CA 1
ATOM 713 C C . GLN A 1 88 ? 21.531 -4.831 -1.957 1.00 83.81 88 GLN A C 1
ATOM 715 O O . GLN A 1 88 ? 21.451 -4.247 -3.041 1.00 83.81 88 GLN A O 1
ATOM 720 N N . GLN A 1 89 ? 20.758 -4.492 -0.925 1.00 84.88 89 GLN A N 1
ATOM 721 C CA . GLN A 1 89 ? 19.838 -3.365 -1.002 1.00 84.88 89 GLN A CA 1
ATOM 722 C C . GLN A 1 89 ? 20.608 -2.042 -0.974 1.00 84.88 89 GLN A C 1
ATOM 724 O O . GLN A 1 89 ? 21.367 -1.766 -0.050 1.00 84.88 89 GLN A O 1
ATOM 729 N N . GLU A 1 90 ? 20.367 -1.199 -1.972 1.00 89.12 90 GLU A N 1
ATOM 730 C CA . GLU A 1 90 ? 20.976 0.118 -2.075 1.00 89.12 90 GLU A CA 1
ATOM 731 C C . GLU A 1 90 ? 20.009 1.233 -1.676 1.00 89.12 90 GLU A C 1
ATOM 733 O O . GLU A 1 90 ? 18.787 1.076 -1.713 1.00 89.12 90 GLU A O 1
ATOM 738 N N . GLU A 1 91 ? 20.550 2.418 -1.388 1.00 86.19 91 GLU A N 1
ATOM 739 C CA . GLU A 1 91 ? 19.750 3.596 -1.048 1.00 86.19 91 GLU A CA 1
ATOM 740 C C . GLU A 1 91 ? 18.772 4.025 -2.144 1.00 86.19 91 GLU A C 1
ATOM 742 O O . GLU A 1 91 ? 17.777 4.677 -1.839 1.00 86.19 91 GLU A O 1
ATOM 747 N N . ARG A 1 92 ? 19.014 3.669 -3.407 1.00 88.56 92 ARG A N 1
ATOM 748 C CA . ARG A 1 92 ? 18.089 3.957 -4.514 1.00 88.56 92 ARG A CA 1
ATOM 749 C C . ARG A 1 92 ? 16.888 3.009 -4.559 1.00 88.56 92 ARG A C 1
ATOM 751 O O . ARG A 1 92 ? 15.894 3.327 -5.207 1.00 88.56 92 ARG A O 1
ATOM 758 N N . HIS A 1 93 ? 16.981 1.845 -3.913 1.00 95.25 93 HIS A N 1
ATOM 759 C CA . HIS A 1 93 ? 15.900 0.868 -3.911 1.00 95.25 93 HIS A CA 1
ATOM 760 C C . HIS A 1 93 ? 14.773 1.318 -2.986 1.00 95.25 93 HIS A C 1
ATOM 762 O O . HIS A 1 93 ? 14.979 1.981 -1.966 1.00 95.25 93 HIS A O 1
ATOM 768 N N . GLY A 1 94 ? 13.557 0.960 -3.357 1.00 96.88 94 GLY A N 1
ATOM 769 C CA . GLY A 1 94 ? 12.372 1.309 -2.600 1.00 96.88 94 GLY A CA 1
ATOM 770 C C . GLY A 1 94 ? 11.118 1.138 -3.431 1.00 96.88 94 GLY A C 1
ATOM 771 O O . GLY A 1 94 ? 11.189 1.023 -4.654 1.00 96.88 94 GLY A O 1
ATOM 772 N N . PHE A 1 95 ? 9.971 1.174 -2.767 1.00 98.12 95 PHE A N 1
ATOM 773 C CA . PHE A 1 95 ? 8.673 1.120 -3.428 1.00 98.12 95 PHE A CA 1
ATOM 774 C C . PHE A 1 95 ? 7.699 2.153 -2.868 1.00 98.12 95 PHE A C 1
ATOM 776 O O . PHE A 1 95 ? 7.893 2.689 -1.775 1.00 98.12 95 PHE A O 1
ATOM 783 N N . VAL A 1 96 ? 6.631 2.401 -3.617 1.00 98.44 96 VAL A N 1
ATOM 784 C CA . VAL A 1 96 ? 5.466 3.177 -3.187 1.00 98.44 96 VAL A CA 1
ATOM 785 C C . VAL A 1 96 ? 4.192 2.372 -3.390 1.00 98.44 96 VAL A C 1
ATOM 787 O O . VAL A 1 96 ? 4.093 1.595 -4.341 1.00 98.44 96 VAL A O 1
ATOM 790 N N . ILE A 1 97 ? 3.214 2.575 -2.510 1.00 98.69 97 ILE A N 1
ATOM 791 C CA . ILE A 1 97 ? 1.864 2.030 -2.672 1.00 98.69 97 ILE A CA 1
ATOM 792 C C . ILE A 1 97 ? 1.056 2.971 -3.565 1.00 98.69 97 ILE A C 1
ATOM 794 O O . ILE A 1 97 ? 1.079 4.192 -3.385 1.00 98.69 97 ILE A O 1
ATOM 798 N N . ILE A 1 98 ? 0.355 2.420 -4.552 1.00 98.38 98 ILE A N 1
ATOM 799 C CA . ILE A 1 98 ? -0.563 3.204 -5.374 1.00 98.38 98 ILE A CA 1
ATOM 800 C C . ILE A 1 98 ? -1.843 3.433 -4.572 1.00 98.38 98 ILE A C 1
ATOM 802 O O . ILE A 1 98 ? -2.392 2.500 -3.991 1.00 98.38 98 ILE A O 1
ATOM 806 N N . THR A 1 99 ? -2.319 4.673 -4.532 1.00 96.62 99 THR A N 1
ATOM 807 C CA . THR A 1 99 ? -3.577 5.047 -3.880 1.00 96.62 99 THR A CA 1
ATOM 808 C C . THR A 1 99 ? -4.547 5.653 -4.881 1.00 96.62 99 THR A C 1
ATOM 810 O O . THR A 1 99 ? -4.120 6.335 -5.815 1.00 96.62 99 THR A O 1
ATOM 813 N N . ALA A 1 100 ? -5.843 5.475 -4.651 1.00 91.31 100 ALA A N 1
ATOM 814 C CA . ALA A 1 100 ? -6.947 6.089 -5.395 1.00 91.31 100 ALA A CA 1
ATOM 815 C C . ALA A 1 100 ? -7.845 6.893 -4.438 1.00 91.31 100 ALA A C 1
ATOM 817 O O . ALA A 1 100 ? -7.668 6.804 -3.216 1.00 91.31 100 ALA A O 1
ATOM 818 N N . ASP A 1 101 ? -8.749 7.711 -4.983 1.00 83.56 101 ASP A N 1
ATOM 819 C CA . ASP A 1 101 ? -9.816 8.331 -4.189 1.00 83.56 101 ASP A CA 1
ATOM 820 C C . ASP A 1 101 ? -10.641 7.248 -3.478 1.00 83.56 101 ASP A C 1
ATOM 822 O O . ASP A 1 101 ? -10.833 6.140 -3.990 1.00 83.56 101 ASP A O 1
ATOM 826 N N . ALA A 1 102 ? -11.068 7.538 -2.250 1.00 73.12 102 ALA A N 1
ATOM 827 C CA . ALA A 1 102 ? -12.015 6.669 -1.570 1.00 73.12 102 ALA A CA 1
ATOM 828 C C . ALA A 1 102 ? -13.385 6.772 -2.262 1.00 73.12 102 ALA A C 1
ATOM 830 O O . ALA A 1 102 ? -13.869 7.865 -2.547 1.00 73.12 102 ALA A O 1
ATOM 831 N N . GLU A 1 103 ? -14.017 5.629 -2.520 1.00 64.75 103 GLU A N 1
ATOM 832 C CA . GLU A 1 103 ? -15.405 5.540 -2.986 1.00 64.75 103 GLU A CA 1
ATOM 833 C C . GLU A 1 103 ? -16.300 5.087 -1.819 1.00 64.75 103 GLU A C 1
ATOM 835 O O . GLU A 1 103 ? -15.780 4.548 -0.845 1.00 64.75 103 GLU A O 1
ATOM 840 N N . GLY A 1 104 ? -17.612 5.355 -1.913 1.00 54.56 104 GLY A N 1
ATOM 841 C CA . GLY A 1 104 ? -18.725 4.941 -1.028 1.00 54.56 104 GLY A CA 1
ATOM 842 C C . GLY A 1 104 ? -18.421 4.401 0.382 1.00 54.56 104 GLY A C 1
ATOM 843 O O . GLY A 1 104 ? -17.740 3.400 0.539 1.00 54.56 104 GLY A O 1
ATOM 844 N N . GLY A 1 105 ? -18.996 4.993 1.438 1.00 52.59 105 GLY A N 1
ATOM 845 C CA . GLY A 1 105 ? -18.920 4.495 2.830 1.00 52.59 105 GLY A CA 1
ATOM 846 C C . GLY A 1 105 ? -17.531 4.569 3.492 1.00 52.59 105 GLY A C 1
ATOM 847 O O . GLY A 1 105 ? -17.428 4.872 4.674 1.00 52.59 105 GLY A O 1
ATOM 848 N N . MET A 1 106 ? -16.455 4.384 2.725 1.00 59.47 106 MET A N 1
ATOM 849 C CA . MET A 1 106 ? -15.060 4.551 3.135 1.00 59.47 106 MET A CA 1
ATOM 850 C C . MET A 1 106 ? -14.611 6.023 3.089 1.00 59.47 106 MET A C 1
ATOM 852 O O . MET A 1 106 ? -13.641 6.390 3.751 1.00 59.47 106 MET A O 1
ATOM 856 N N . ILE A 1 107 ? -15.348 6.878 2.366 1.00 56.78 107 ILE A N 1
ATOM 857 C CA . ILE A 1 107 ? -15.156 8.342 2.338 1.00 56.78 107 ILE A CA 1
ATOM 858 C C . ILE A 1 107 ? -15.297 8.950 3.742 1.00 56.78 107 ILE A C 1
ATOM 860 O O . ILE A 1 107 ? -14.595 9.904 4.064 1.00 56.78 107 ILE A O 1
ATOM 864 N N . ASP A 1 108 ? -16.133 8.366 4.607 1.00 57.38 108 ASP A N 1
ATOM 865 C CA . ASP A 1 108 ? -16.305 8.839 5.987 1.00 57.38 108 ASP A CA 1
ATOM 866 C C . ASP A 1 108 ? -15.048 8.614 6.855 1.00 57.38 108 ASP A C 1
ATOM 868 O O . ASP A 1 108 ? -14.949 9.151 7.959 1.00 57.38 108 ASP A O 1
ATOM 872 N N . ILE A 1 109 ? -14.074 7.836 6.364 1.00 61.38 109 ILE A N 1
ATOM 873 C CA . ILE A 1 109 ? -12.836 7.499 7.074 1.00 61.38 109 ILE A CA 1
ATOM 874 C C . ILE A 1 109 ? -11.650 8.323 6.547 1.00 61.38 109 ILE A C 1
ATOM 876 O O . ILE A 1 109 ? -10.905 8.898 7.344 1.00 61.38 109 ILE A O 1
ATOM 880 N N . HIS A 1 110 ? -11.448 8.398 5.226 1.00 66.81 110 HIS A N 1
ATOM 881 C CA . HIS A 1 110 ? -10.347 9.164 4.630 1.00 66.81 110 HIS A CA 1
ATOM 882 C C . HIS A 1 110 ? -10.545 9.403 3.121 1.00 66.81 110 HIS A C 1
ATOM 884 O O . HIS A 1 110 ? -11.166 8.595 2.437 1.00 66.81 110 HIS A O 1
ATOM 890 N N . ASP A 1 111 ? -9.932 10.460 2.573 1.00 75.81 111 ASP A N 1
ATOM 891 C CA . ASP A 1 111 ? -10.066 10.848 1.155 1.00 75.81 111 ASP A CA 1
ATOM 892 C C . ASP A 1 111 ? -9.385 9.876 0.172 1.00 75.81 111 ASP A C 1
ATOM 894 O O . ASP A 1 111 ? -9.643 9.908 -1.031 1.00 75.81 111 ASP A O 1
ATOM 898 N N . ARG A 1 112 ? -8.456 9.039 0.647 1.00 85.31 112 ARG A N 1
ATOM 899 C CA . ARG A 1 112 ? -7.621 8.159 -0.190 1.00 85.31 112 ARG A CA 1
ATOM 900 C C . ARG A 1 112 ? -7.474 6.784 0.438 1.00 85.31 112 ARG A C 1
ATOM 902 O O . ARG A 1 112 ? -7.278 6.700 1.645 1.00 85.31 112 ARG A O 1
ATOM 909 N N . ARG A 1 113 ? -7.440 5.748 -0.404 1.00 91.69 113 ARG A N 1
ATOM 910 C CA . ARG A 1 113 ? -7.193 4.349 -0.018 1.00 91.69 113 ARG A CA 1
ATOM 911 C C . ARG A 1 113 ? -6.129 3.692 -0.906 1.00 91.69 113 ARG A C 1
ATOM 913 O O . ARG A 1 113 ? -5.926 4.155 -2.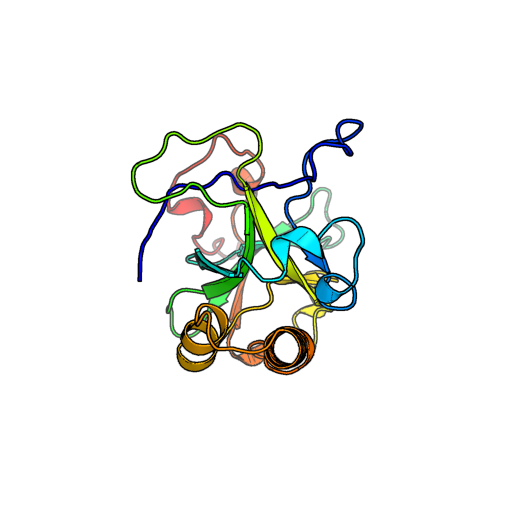034 1.00 91.69 113 ARG A O 1
ATOM 920 N N . PRO A 1 114 ? -5.444 2.629 -0.447 1.00 96.44 114 PRO A N 1
ATOM 921 C CA . PRO A 1 114 ? -4.620 1.799 -1.321 1.00 96.44 114 PRO A CA 1
ATOM 922 C C . PRO A 1 114 ? -5.442 1.232 -2.484 1.00 96.44 114 PRO A C 1
ATOM 924 O O . PRO A 1 114 ? -6.593 0.841 -2.304 1.00 96.44 114 PRO A O 1
ATOM 927 N N . VAL A 1 115 ? -4.846 1.147 -3.672 1.00 97.62 115 VAL A N 1
ATOM 928 C CA . VAL A 1 115 ? -5.398 0.341 -4.763 1.00 97.62 115 VAL A CA 1
ATOM 929 C C . VAL A 1 115 ? -5.115 -1.117 -4.436 1.00 97.62 115 VAL A C 1
ATOM 931 O O . VAL A 1 115 ? -3.974 -1.576 -4.514 1.00 97.62 115 VAL A O 1
ATOM 934 N N . VAL A 1 116 ? -6.159 -1.828 -4.030 1.00 98.00 116 VAL A N 1
ATOM 935 C CA . VAL A 1 116 ? -6.106 -3.252 -3.702 1.00 98.00 116 VAL A CA 1
ATOM 936 C C . VAL A 1 116 ? -6.579 -4.040 -4.912 1.00 98.00 116 VAL A C 1
ATOM 938 O O . VAL A 1 116 ? -7.602 -3.699 -5.495 1.00 98.00 116 VAL A O 1
ATOM 941 N N . LEU A 1 117 ? -5.845 -5.078 -5.301 1.00 98.31 117 LEU A N 1
ATOM 942 C CA . LEU A 1 117 ? -6.189 -5.923 -6.443 1.00 98.31 117 LEU A CA 1
ATOM 943 C C . LEU A 1 117 ? -6.715 -7.280 -5.971 1.00 98.31 117 LEU A C 1
ATOM 945 O O . LEU A 1 117 ? -6.231 -7.829 -4.978 1.00 98.31 117 LEU A O 1
ATOM 949 N N . SER A 1 118 ? -7.661 -7.851 -6.717 1.00 97.88 118 SER A N 1
ATOM 950 C CA . SER A 1 118 ? -8.034 -9.258 -6.549 1.00 97.88 118 SER A CA 1
ATOM 951 C C . SER A 1 118 ? -6.829 -10.170 -6.834 1.00 97.88 118 SER A C 1
ATOM 953 O O . SER A 1 118 ? -5.883 -9.747 -7.508 1.00 97.88 118 SER A O 1
ATOM 955 N N . PRO A 1 119 ? -6.817 -11.434 -6.377 1.00 97.25 119 PRO A N 1
ATOM 956 C CA . PRO A 1 119 ? -5.715 -12.354 -6.664 1.00 97.25 119 PRO A CA 1
ATOM 957 C C . PRO A 1 119 ? -5.419 -12.522 -8.163 1.00 97.25 119 PRO A C 1
ATOM 959 O O . PRO A 1 119 ? -4.264 -12.692 -8.553 1.00 97.25 119 PRO A O 1
ATOM 962 N N . GLU A 1 120 ? -6.438 -12.469 -9.018 1.00 97.88 120 GLU A N 1
ATOM 963 C CA . GLU A 1 120 ? -6.318 -12.577 -10.474 1.00 97.88 120 GLU A CA 1
ATOM 964 C C . GLU A 1 120 ? -5.618 -11.347 -11.054 1.00 97.88 120 GLU A C 1
ATOM 966 O O . GLU A 1 120 ? -4.616 -11.486 -11.758 1.00 97.88 120 GLU A O 1
ATOM 971 N N . LEU A 1 121 ? -6.078 -10.151 -10.680 1.00 98.31 121 LEU A N 1
ATOM 972 C CA . LEU A 1 121 ? -5.471 -8.897 -11.118 1.00 98.31 121 LEU A CA 1
ATOM 973 C C . LEU A 1 121 ? -4.077 -8.709 -10.524 1.00 98.31 121 LEU A C 1
ATOM 975 O O . LEU A 1 121 ? -3.187 -8.214 -11.200 1.00 98.31 121 LEU A O 1
ATOM 979 N N . ALA A 1 122 ? -3.829 -9.153 -9.294 1.00 98.38 122 ALA A N 1
ATOM 980 C CA . ALA A 1 122 ? -2.507 -9.104 -8.684 1.00 98.38 122 ALA A CA 1
ATOM 981 C C . ALA A 1 122 ? -1.478 -9.937 -9.471 1.00 98.38 122 ALA A C 1
ATOM 983 O O . ALA A 1 122 ? -0.326 -9.521 -9.605 1.00 98.38 122 ALA A O 1
ATOM 984 N N . ARG A 1 123 ? -1.887 -11.088 -10.031 1.00 98.12 123 ARG A N 1
ATOM 985 C CA . ARG A 1 123 ? -1.035 -11.903 -10.917 1.00 98.12 123 ARG A CA 1
ATOM 986 C C . ARG A 1 123 ? -0.772 -11.201 -12.248 1.00 98.12 123 ARG A C 1
ATOM 988 O O . ARG A 1 123 ? 0.377 -11.158 -12.671 1.00 98.12 123 ARG A O 1
ATOM 995 N N . GLU A 1 124 ? -1.804 -10.631 -12.870 1.00 98.44 124 GLU A N 1
ATOM 996 C CA . GLU A 1 124 ? -1.660 -9.853 -14.110 1.00 98.44 124 GLU A CA 1
ATOM 997 C C . GLU A 1 124 ? -0.775 -8.612 -13.893 1.00 98.44 124 GLU A C 1
ATOM 999 O O . GLU A 1 124 ? 0.074 -8.283 -14.718 1.00 98.44 124 GLU A O 1
ATOM 1004 N N . TRP A 1 125 ? -0.904 -7.954 -12.743 1.00 98.44 125 TRP A N 1
ATOM 1005 C CA . TRP A 1 125 ? -0.166 -6.743 -12.393 1.00 98.44 125 TRP A CA 1
ATOM 1006 C C . TRP A 1 125 ? 1.344 -6.976 -12.352 1.00 98.44 125 TRP A C 1
ATOM 1008 O O . TRP A 1 125 ? 2.110 -6.166 -12.872 1.00 98.44 125 TRP A O 1
ATOM 1018 N N . VAL A 1 126 ? 1.790 -8.086 -11.760 1.00 97.31 126 VAL A N 1
ATOM 1019 C CA . VAL A 1 126 ? 3.223 -8.417 -11.669 1.00 97.31 126 VAL A CA 1
ATOM 1020 C C . VAL A 1 126 ? 3.766 -9.114 -12.912 1.00 97.31 126 VAL A C 1
ATOM 1022 O O . VAL A 1 126 ? 4.976 -9.321 -13.007 1.00 97.31 126 VAL A O 1
ATOM 1025 N N . ASP A 1 127 ? 2.906 -9.481 -13.862 1.00 97.06 127 ASP A N 1
ATOM 1026 C CA . ASP A 1 127 ? 3.349 -10.058 -15.123 1.00 97.06 127 ASP A CA 1
ATOM 1027 C C . ASP A 1 127 ? 4.071 -8.988 -15.958 1.00 97.06 127 ASP A C 1
ATOM 1029 O O . ASP A 1 127 ? 3.538 -7.914 -16.263 1.00 97.06 127 ASP A O 1
ATOM 1033 N N . GLY A 1 128 ? 5.320 -9.283 -16.324 1.00 94.06 128 GLY A N 1
ATOM 1034 C CA . GLY A 1 128 ? 6.140 -8.423 -17.172 1.00 94.06 128 GLY A CA 1
ATOM 1035 C C . GLY A 1 128 ? 5.614 -8.311 -18.605 1.00 94.06 128 GLY A C 1
ATOM 1036 O O . GLY A 1 128 ? 5.979 -7.366 -19.304 1.00 94.06 128 GLY A O 1
ATOM 1037 N N . ALA A 1 129 ? 4.750 -9.235 -19.037 1.00 96.88 129 ALA A N 1
ATOM 1038 C CA . ALA A 1 129 ? 4.067 -9.171 -20.324 1.00 96.88 129 ALA A CA 1
ATOM 1039 C C . ALA A 1 129 ? 2.888 -8.182 -20.332 1.00 96.88 129 ALA A C 1
ATOM 1041 O O . ALA A 1 129 ? 2.483 -7.745 -21.410 1.00 96.88 129 ALA A O 1
ATOM 1042 N N . THR A 1 130 ? 2.362 -7.791 -19.165 1.00 98.12 130 THR A N 1
ATOM 1043 C CA . THR A 1 130 ? 1.230 -6.860 -19.068 1.00 98.12 130 THR A CA 1
ATOM 1044 C C . THR A 1 130 ? 1.636 -5.465 -19.561 1.00 98.12 130 THR A C 1
ATOM 1046 O O . THR A 1 130 ? 2.541 -4.844 -18.974 1.00 98.12 130 THR A O 1
ATOM 1049 N N . PRO A 1 131 ? 0.980 -4.938 -20.616 1.00 97.81 131 PRO A N 1
ATOM 1050 C CA . PRO A 1 131 ? 1.290 -3.621 -21.162 1.00 97.81 131 PRO A CA 1
ATOM 1051 C C . PRO A 1 131 ? 1.097 -2.497 -20.131 1.00 97.81 131 PRO A C 1
ATOM 1053 O O . PRO A 1 131 ? 0.200 -2.589 -19.288 1.00 97.81 131 PRO A O 1
ATOM 1056 N N . PRO A 1 132 ? 1.895 -1.413 -20.184 1.00 96.62 132 PRO A N 1
ATOM 1057 C CA . PRO A 1 132 ? 1.738 -0.266 -19.288 1.00 96.62 132 PRO A CA 1
ATOM 1058 C C . PRO A 1 132 ? 0.326 0.332 -19.262 1.00 96.62 132 PRO A C 1
ATOM 1060 O O . PRO A 1 132 ? -0.123 0.749 -18.200 1.00 96.62 132 PRO A O 1
ATOM 1063 N N . GLU A 1 133 ? -0.367 0.343 -20.400 1.00 97.06 133 GLU A N 1
ATOM 1064 C CA . GLU A 1 133 ? -1.722 0.882 -20.556 1.00 97.06 133 GLU A CA 1
ATOM 1065 C C . GLU A 1 133 ? -2.760 -0.018 -19.870 1.00 97.06 133 GLU A C 1
ATOM 1067 O O . GLU A 1 133 ? -3.692 0.468 -19.233 1.00 97.06 133 GLU A O 1
ATOM 1072 N N . ARG A 1 134 ? -2.568 -1.344 -19.934 1.00 97.94 134 ARG A N 1
ATOM 1073 C CA . ARG A 1 134 ? -3.404 -2.309 -19.207 1.00 97.94 134 ARG A CA 1
ATOM 1074 C C . ARG A 1 134 ? -3.216 -2.158 -17.701 1.00 97.94 134 ARG A C 1
ATOM 1076 O O . ARG A 1 134 ? -4.194 -2.094 -16.967 1.00 97.94 134 ARG A O 1
ATOM 1083 N N . ALA A 1 135 ? -1.967 -2.032 -17.254 1.00 98.12 135 ALA A N 1
ATOM 1084 C CA . ALA A 1 135 ? -1.651 -1.771 -15.854 1.00 98.12 135 ALA A CA 1
ATOM 1085 C C . ALA A 1 135 ? -2.301 -0.463 -15.356 1.00 98.12 135 ALA A C 1
ATOM 1087 O O . ALA A 1 135 ? -2.808 -0.404 -14.238 1.00 98.12 135 ALA A O 1
ATOM 1088 N N . GLU A 1 136 ? -2.334 0.577 -16.192 1.00 97.75 136 GLU A N 1
ATOM 1089 C CA . GLU A 1 136 ? -2.993 1.843 -15.862 1.00 97.75 136 GLU A CA 1
ATOM 1090 C C . GLU A 1 136 ? -4.510 1.677 -15.707 1.00 97.75 136 GLU A C 1
ATOM 1092 O O . GLU A 1 136 ? -5.067 2.114 -14.701 1.00 97.75 136 GLU A O 1
ATOM 1097 N N . GLN A 1 137 ? -5.168 0.965 -16.627 1.00 97.69 137 GLN A N 1
ATOM 1098 C CA . GLN A 1 137 ? -6.592 0.635 -16.507 1.00 97.69 137 GLN A CA 1
ATOM 1099 C C . GLN A 1 137 ? -6.901 -0.086 -15.186 1.00 97.69 137 GLN A C 1
ATOM 1101 O O . GLN A 1 137 ? -7.846 0.289 -14.492 1.00 97.69 137 GLN A O 1
ATOM 1106 N N . MET A 1 138 ? -6.081 -1.072 -14.805 1.00 98.00 138 MET A N 1
ATOM 1107 C CA . MET A 1 138 ? -6.295 -1.849 -13.580 1.00 98.00 138 MET A CA 1
ATOM 1108 C C . MET A 1 138 ? -6.346 -0.958 -12.335 1.00 98.00 138 MET A C 1
ATOM 1110 O O . MET A 1 138 ? -7.257 -1.084 -11.522 1.00 98.00 138 MET A O 1
ATOM 1114 N N . VAL A 1 139 ? -5.394 -0.029 -12.191 1.00 96.88 139 VAL A N 1
ATOM 1115 C CA . VAL A 1 139 ? -5.324 0.827 -10.994 1.00 96.88 139 VAL A CA 1
ATOM 1116 C C . VAL A 1 139 ? -6.327 1.977 -10.995 1.00 96.88 139 VAL A C 1
ATOM 1118 O O . VAL A 1 139 ? -6.595 2.535 -9.934 1.00 96.88 139 VAL A O 1
ATOM 1121 N N . LEU A 1 140 ? -6.861 2.344 -12.163 1.00 95.38 140 LEU A N 1
ATOM 1122 C CA . LEU A 1 140 ? -7.865 3.399 -12.295 1.00 95.38 140 LEU A CA 1
ATOM 1123 C C . LEU A 1 140 ? -9.299 2.885 -12.148 1.00 95.38 140 LEU A C 1
ATOM 1125 O O . LEU A 1 140 ? -10.166 3.670 -11.777 1.00 95.38 140 LEU A O 1
ATOM 1129 N N . GLN A 1 141 ? -9.567 1.623 -12.495 1.00 94.75 141 GLN A N 1
ATOM 1130 C CA . GLN A 1 141 ? -10.943 1.147 -12.699 1.00 94.75 141 GLN A CA 1
ATOM 1131 C C . GLN A 1 141 ? -11.248 -0.222 -12.088 1.00 94.75 141 GLN A C 1
ATOM 1133 O O . GLN A 1 141 ? -12.419 -0.558 -11.943 1.00 94.75 141 GLN A O 1
ATOM 1138 N N . GLU A 1 142 ? -10.238 -1.027 -11.751 1.00 96.12 142 GLU A N 1
ATOM 1139 C CA . GLU A 1 142 ? -10.432 -2.439 -11.376 1.00 96.12 142 GLU A CA 1
ATOM 1140 C C . GLU A 1 142 ? -9.878 -2.762 -9.980 1.00 96.12 142 GLU A C 1
ATOM 1142 O O . GLU A 1 142 ? -9.730 -3.926 -9.610 1.00 96.12 142 GLU A O 1
ATOM 1147 N N . GLY A 1 143 ? -9.575 -1.732 -9.185 1.00 95.25 143 GLY A N 1
ATOM 1148 C CA . GLY A 1 143 ? -9.312 -1.903 -7.762 1.00 95.25 143 GLY A CA 1
ATOM 1149 C C . GLY A 1 143 ? -10.542 -2.458 -7.039 1.00 95.25 143 GLY A C 1
ATOM 1150 O O . GLY A 1 143 ? -11.676 -2.114 -7.363 1.00 95.25 143 GLY A O 1
ATOM 1151 N N . GLU A 1 144 ? -10.311 -3.295 -6.034 1.00 94.94 144 GLU A N 1
ATOM 1152 C CA . GLU A 1 144 ? -11.351 -3.888 -5.195 1.00 94.94 144 GLU A CA 1
ATOM 1153 C C . GLU A 1 144 ? -12.284 -2.817 -4.616 1.00 94.94 144 GLU A C 1
ATOM 1155 O O . GLU A 1 144 ? -11.837 -1.778 -4.115 1.00 94.94 144 GLU A O 1
ATOM 1160 N N . ALA A 1 145 ? -13.589 -3.062 -4.671 1.00 91.31 145 ALA A N 1
ATOM 1161 C CA . ALA A 1 145 ? -14.603 -2.106 -4.236 1.00 91.31 145 ALA A CA 1
ATOM 1162 C C . ALA A 1 145 ? -14.631 -1.962 -2.696 1.00 91.31 145 ALA A C 1
ATOM 1164 O O . ALA A 1 145 ? -14.197 -2.875 -1.991 1.00 91.31 145 ALA A O 1
ATOM 1165 N N . PRO A 1 146 ? -15.093 -0.833 -2.128 1.00 88.50 146 PRO A N 1
ATOM 1166 C CA . PRO A 1 146 ? -15.137 -0.626 -0.675 1.00 88.50 146 PRO A CA 1
ATOM 1167 C C . PRO A 1 146 ? -15.873 -1.729 0.104 1.00 88.50 146 PRO A C 1
ATOM 1169 O O . PRO A 1 146 ? -15.501 -2.032 1.235 1.00 88.50 146 PRO A O 1
ATOM 1172 N N . GLU A 1 147 ? -16.876 -2.361 -0.505 1.00 91.06 147 GLU A N 1
ATOM 1173 C CA . GLU A 1 147 ? -17.761 -3.354 0.112 1.00 91.06 147 GLU A CA 1
ATOM 1174 C C . GLU A 1 147 ? -17.063 -4.678 0.449 1.00 91.06 147 GLU A C 1
ATOM 1176 O O . GLU A 1 147 ? -17.590 -5.463 1.237 1.00 91.06 147 GLU A O 1
ATOM 1181 N N . VAL A 1 148 ? -15.880 -4.946 -0.119 1.00 93.69 148 VAL A N 1
ATOM 1182 C CA . VAL A 1 148 ? -15.096 -6.144 0.238 1.00 93.69 148 VAL A CA 1
ATOM 1183 C C . VAL A 1 148 ? -14.322 -5.963 1.543 1.00 93.69 148 VAL A C 1
ATOM 1185 O O . VAL A 1 148 ? -13.753 -6.925 2.069 1.00 93.69 148 VAL A O 1
ATOM 1188 N N . P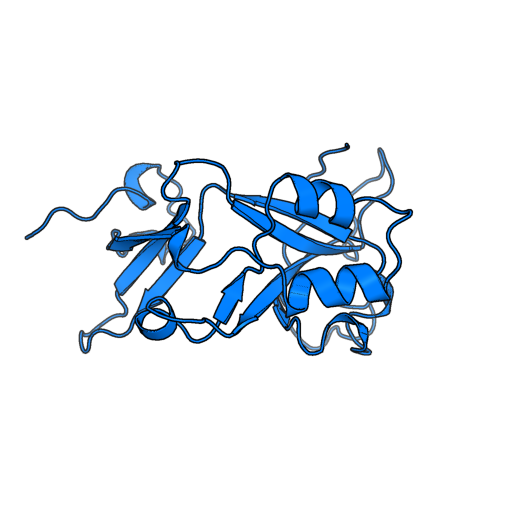HE A 1 149 ? -14.275 -4.737 2.067 1.00 94.31 149 PHE A N 1
ATOM 1189 C CA . PHE A 1 149 ? -13.556 -4.394 3.282 1.00 94.31 149 PHE A CA 1
ATOM 1190 C C . PHE A 1 149 ? -14.501 -4.238 4.468 1.00 94.31 149 PHE A C 1
ATOM 1192 O O . PHE A 1 149 ? -15.657 -3.847 4.347 1.00 94.31 149 PHE A O 1
ATOM 1199 N N . THR A 1 150 ? -13.958 -4.506 5.647 1.00 94.31 150 THR A N 1
ATOM 1200 C CA . THR A 1 150 ? -14.557 -4.153 6.930 1.00 94.31 150 THR A CA 1
ATOM 1201 C C . THR A 1 150 ? -13.578 -3.280 7.698 1.00 94.31 150 THR A C 1
ATOM 1203 O O . THR A 1 150 ? -12.361 -3.395 7.534 1.00 94.31 150 THR A O 1
ATOM 1206 N N . TRP A 1 151 ? -14.103 -2.427 8.570 1.00 94.12 151 TRP A N 1
ATOM 1207 C CA . TRP A 1 151 ? -13.294 -1.553 9.405 1.00 94.12 151 TRP A CA 1
ATOM 1208 C C . TRP A 1 151 ? -13.872 -1.419 10.801 1.00 94.12 151 TRP A C 1
ATOM 1210 O O . TRP A 1 151 ? -15.080 -1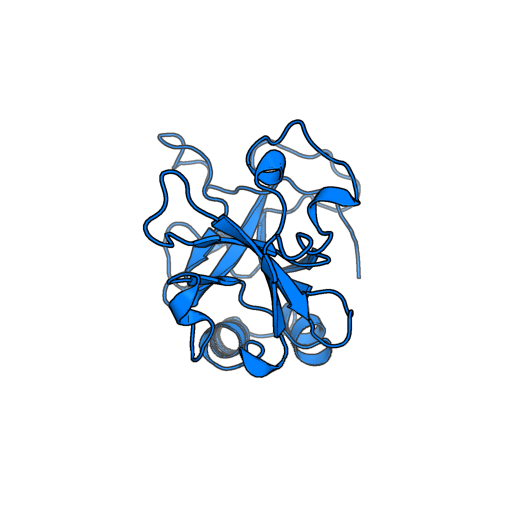.522 11.017 1.00 94.12 151 TRP A O 1
ATOM 1220 N N . TYR A 1 152 ? -12.993 -1.184 11.763 1.00 94.44 152 TYR A N 1
ATOM 1221 C CA . TYR A 1 152 ? -13.372 -1.007 13.156 1.00 94.44 152 TYR A CA 1
ATOM 1222 C C . TYR A 1 152 ? -12.345 -0.153 13.895 1.00 94.44 152 TYR A C 1
ATOM 1224 O O . TYR A 1 152 ? -11.184 -0.045 13.497 1.00 94.44 152 TYR A O 1
ATOM 1232 N N . ARG A 1 153 ? -12.795 0.471 14.986 1.00 95.38 153 ARG A N 1
ATOM 1233 C CA . ARG A 1 153 ? -11.951 1.276 15.875 1.00 95.38 153 ARG A CA 1
ATOM 1234 C C . ARG A 1 153 ? -10.890 0.397 16.524 1.00 95.38 153 ARG A C 1
ATOM 1236 O O . ARG A 1 153 ? -11.216 -0.681 17.015 1.00 95.38 153 ARG A O 1
ATOM 1243 N N . VAL A 1 154 ? -9.662 0.896 16.596 1.00 96.50 154 VAL A N 1
ATOM 1244 C CA . VAL A 1 154 ? -8.559 0.266 17.336 1.00 96.50 154 VAL A CA 1
ATOM 1245 C C . VAL A 1 154 ? -7.978 1.222 18.374 1.00 96.50 154 VAL A C 1
ATOM 1247 O O . VAL A 1 154 ? -8.293 2.416 18.397 1.00 96.50 154 VAL A O 1
ATOM 1250 N N . ASP A 1 155 ? -7.134 0.703 19.263 1.00 95.19 155 ASP A N 1
ATOM 1251 C CA . ASP A 1 155 ? -6.497 1.520 20.292 1.00 95.19 155 ASP A CA 1
ATOM 1252 C C . ASP A 1 155 ? -5.565 2.587 19.683 1.00 95.19 155 ASP A C 1
ATOM 1254 O O . ASP A 1 155 ? -4.827 2.358 18.720 1.00 95.19 155 ASP A O 1
ATOM 1258 N N . ARG A 1 156 ? -5.549 3.781 20.287 1.00 94.88 156 ARG A N 1
ATOM 1259 C CA . ARG A 1 156 ? -4.692 4.904 19.864 1.00 94.88 156 ARG A CA 1
ATOM 1260 C C . ARG A 1 156 ? -3.195 4.619 19.992 1.00 94.88 156 ARG A C 1
ATOM 1262 O O . ARG A 1 156 ? -2.398 5.344 19.393 1.00 94.88 156 ARG A O 1
ATOM 1269 N N . ALA A 1 157 ? -2.805 3.583 20.731 1.00 95.69 157 ALA A N 1
ATOM 1270 C CA . ALA A 1 157 ? -1.439 3.102 20.858 1.00 95.69 157 ALA A CA 1
ATOM 1271 C C . ALA A 1 157 ? -0.766 2.849 19.501 1.00 95.69 157 ALA A C 1
ATOM 1273 O O . ALA A 1 157 ? 0.447 3.040 19.403 1.00 95.69 157 ALA A O 1
ATOM 1274 N N . VAL A 1 158 ? -1.521 2.516 18.446 1.00 96.75 158 VAL A N 1
ATOM 1275 C CA . VAL A 1 158 ? -0.967 2.295 17.098 1.00 96.75 158 VAL A CA 1
ATOM 1276 C C . VAL A 1 158 ? -0.299 3.541 16.499 1.00 96.75 158 VAL A C 1
ATOM 1278 O O . VAL A 1 158 ? 0.603 3.431 15.674 1.00 96.75 158 VAL A O 1
ATOM 1281 N N . GLY A 1 159 ? -0.651 4.746 16.966 1.00 95.00 159 GLY A N 1
ATOM 1282 C CA . GLY A 1 159 ? 0.008 5.987 16.540 1.00 95.00 159 GLY A CA 1
ATOM 1283 C C . GLY A 1 159 ? 1.473 6.111 16.979 1.00 95.00 159 GLY A C 1
ATOM 1284 O O . GLY A 1 159 ? 2.201 6.952 16.452 1.00 95.00 159 GLY A O 1
ATOM 1285 N N . ASN A 1 160 ? 1.931 5.296 17.934 1.00 96.31 160 ASN A N 1
ATOM 1286 C CA . ASN A 1 160 ? 3.334 5.233 18.325 1.00 96.31 160 ASN A CA 1
ATOM 1287 C C . ASN A 1 160 ? 4.007 4.026 17.662 1.00 96.31 160 ASN A C 1
ATOM 1289 O O . ASN A 1 160 ? 3.837 2.896 18.106 1.00 96.31 160 ASN A O 1
ATOM 1293 N N . VAL A 1 161 ? 4.852 4.289 16.662 1.00 93.88 161 VAL A N 1
ATOM 1294 C CA . VAL A 1 161 ? 5.547 3.275 15.841 1.00 93.88 161 VAL A CA 1
ATOM 1295 C C . VAL A 1 161 ? 6.432 2.297 16.624 1.00 93.88 161 VAL A C 1
ATOM 1297 O O . VAL A 1 161 ? 6.847 1.274 16.085 1.00 93.88 161 VAL A O 1
ATOM 1300 N N . ARG A 1 162 ? 6.754 2.588 17.890 1.00 96.38 162 ARG A N 1
ATOM 1301 C CA . ARG A 1 162 ? 7.481 1.651 18.764 1.00 96.38 162 ARG A CA 1
ATOM 1302 C C . ARG A 1 162 ? 6.601 0.498 19.249 1.00 96.38 162 ARG A C 1
ATOM 1304 O O . ARG A 1 162 ? 7.134 -0.519 19.681 1.00 96.38 162 ARG A O 1
ATOM 1311 N N . ASN A 1 163 ? 5.283 0.653 19.182 1.00 96.75 163 ASN A N 1
ATOM 1312 C CA . ASN A 1 163 ? 4.334 -0.394 19.519 1.00 96.75 163 ASN A CA 1
ATOM 1313 C C . ASN A 1 163 ? 4.191 -1.336 18.317 1.00 96.75 163 ASN A C 1
ATOM 1315 O O . ASN A 1 163 ? 3.921 -0.886 17.210 1.00 96.75 163 ASN A O 1
ATOM 1319 N N . GLN A 1 164 ? 4.390 -2.636 18.543 1.00 96.12 164 GLN A N 1
ATOM 1320 C CA . GLN A 1 164 ? 4.403 -3.676 17.498 1.00 96.12 164 GLN A CA 1
ATOM 1321 C C . GLN A 1 164 ? 3.615 -4.935 17.922 1.00 96.12 164 GLN A C 1
ATOM 1323 O O . GLN A 1 164 ? 3.850 -6.028 17.417 1.00 96.12 164 GLN A O 1
ATOM 1328 N N . GLY A 1 165 ? 2.737 -4.820 18.925 1.00 96.44 165 GLY A N 1
ATOM 1329 C CA . GLY A 1 165 ? 1.989 -5.959 19.466 1.00 96.44 165 GLY A CA 1
ATOM 1330 C C . GLY A 1 165 ? 0.721 -6.276 18.668 1.00 96.44 165 GLY A C 1
ATOM 1331 O O . GLY A 1 165 ? 0.105 -5.377 18.107 1.00 96.44 165 GLY A O 1
ATOM 1332 N N . ALA A 1 166 ? 0.286 -7.540 18.685 1.00 95.75 166 ALA A N 1
ATOM 1333 C CA . ALA A 1 166 ? -0.921 -7.992 17.978 1.00 95.75 166 ALA A CA 1
ATOM 1334 C C . ALA A 1 166 ? -2.210 -7.263 18.417 1.00 95.75 166 ALA A C 1
ATOM 1336 O O . ALA A 1 166 ? -3.101 -7.045 17.605 1.00 95.75 166 ALA A O 1
ATOM 1337 N N . HIS A 1 167 ? -2.269 -6.793 19.667 1.00 94.62 167 HIS A N 1
ATOM 1338 C CA . HIS A 1 167 ? -3.393 -6.015 20.204 1.00 94.62 167 HIS A CA 1
ATOM 1339 C C . HIS A 1 167 ? -3.684 -4.711 19.438 1.00 94.62 167 HIS A C 1
ATOM 1341 O O . HIS A 1 167 ? -4.754 -4.132 19.589 1.00 94.62 167 HIS A O 1
ATOM 1347 N N . LEU A 1 168 ? -2.750 -4.221 18.616 1.00 96.69 168 LEU A N 1
ATOM 1348 C CA . LEU A 1 168 ? -2.926 -2.984 17.848 1.00 96.69 168 LEU A CA 1
ATOM 1349 C C . LEU A 1 168 ? -3.964 -3.101 16.724 1.00 96.69 168 LEU A C 1
ATOM 1351 O O . LEU A 1 168 ? -4.431 -2.074 16.237 1.00 96.69 168 LEU A O 1
ATOM 1355 N N . ILE A 1 169 ? -4.316 -4.324 16.320 1.00 96.56 169 ILE A N 1
ATOM 1356 C CA . ILE A 1 169 ? -5.371 -4.599 15.332 1.00 96.56 169 ILE A CA 1
ATOM 1357 C C . ILE A 1 169 ? -6.623 -5.210 15.967 1.00 96.56 169 ILE A C 1
ATOM 1359 O O . ILE A 1 169 ? -7.543 -5.604 15.252 1.00 96.56 169 ILE A O 1
ATOM 1363 N N . GLU A 1 170 ? -6.678 -5.315 17.295 1.00 95.88 170 GLU A N 1
ATOM 1364 C CA . GLU A 1 170 ? -7.865 -5.812 17.985 1.00 95.88 170 GLU A CA 1
ATOM 1365 C C . GLU A 1 170 ? -8.941 -4.715 18.033 1.00 95.88 170 GLU A C 1
ATOM 1367 O O . GLU A 1 170 ? -8.621 -3.548 18.297 1.00 95.88 170 GLU A O 1
ATOM 1372 N N . PRO A 1 171 ? -10.222 -5.053 17.789 1.00 95.00 171 PRO A N 1
ATOM 1373 C CA . PRO A 1 171 ? -11.306 -4.097 17.937 1.00 95.00 171 PRO A CA 1
ATOM 1374 C C . PRO A 1 171 ? -11.331 -3.508 19.344 1.00 95.00 171 PRO A C 1
ATOM 1376 O O . PRO A 1 171 ? -11.301 -4.233 20.342 1.00 95.00 171 PRO A O 1
ATOM 1379 N N . GLN A 1 172 ? -11.435 -2.185 19.432 1.00 88.44 172 GLN A N 1
ATOM 1380 C CA . GLN A 1 172 ? -11.623 -1.526 20.713 1.00 88.44 172 GLN A CA 1
ATOM 1381 C C . GLN A 1 172 ? -12.944 -2.011 21.325 1.00 88.44 172 GLN A C 1
ATOM 1383 O O . GLN A 1 172 ? -13.998 -1.944 20.689 1.00 88.44 172 GLN A O 1
ATOM 1388 N N . SER A 1 173 ? -12.893 -2.500 22.566 1.00 76.44 173 SER A N 1
ATOM 1389 C CA . SER A 1 173 ? -14.106 -2.876 23.294 1.00 76.44 173 SER A CA 1
ATOM 1390 C C . SER A 1 173 ? -15.024 -1.659 23.421 1.00 76.44 173 SER A C 1
ATOM 1392 O O . SER A 1 173 ? -14.560 -0.569 23.769 1.00 76.44 173 SER A O 1
ATOM 1394 N N . ALA A 1 174 ? -16.317 -1.839 23.136 1.00 57.91 174 ALA A N 1
ATOM 1395 C CA . ALA A 1 174 ? -17.310 -0.798 23.371 1.00 57.91 174 ALA A CA 1
ATOM 1396 C C . ALA A 1 174 ? -17.257 -0.400 24.856 1.00 57.91 174 ALA A C 1
ATOM 1398 O O . ALA A 1 174 ? -17.370 -1.260 25.731 1.00 57.91 174 ALA A O 1
ATOM 1399 N N . SER A 1 175 ? -16.989 0.881 25.115 1.00 50.84 175 SER A N 1
ATOM 1400 C CA . SER A 1 175 ? -17.064 1.478 26.454 1.00 50.84 175 SER A CA 1
ATOM 1401 C C . SER A 1 175 ? -18.493 1.904 26.755 1.00 50.84 175 SER A C 1
ATOM 1403 O O . SER A 1 175 ? -19.164 2.359 25.801 1.00 50.84 175 SER A O 1
#

InterPro domains:
  IPR003738 SOS response associated peptidase (SRAP) [PF02586] (3-161)
  IPR003738 SOS response associated peptidase (SRAP) [PTHR13604] (3-171)
  IPR036590 SOS response associated peptidase-like [G3DSA:3.90.1680.10] (1-171)
  IPR036590 SOS response associated peptidase-like [SSF143081] (3-171)

Radius of gyration: 16.94 Å; Cα contacts (8 Å, |Δi|>4): 311; chains: 1; bounding box: 42×33×48 Å

Nearest PDB structures (foldseek):
  6kbz-assembly3_F  TM=9.454E-01  e=4.548E-20  Escherichia coli
  6kbz-assembly4_H  TM=9.393E-01  e=4.031E-20  Escherichia coli
  8d2m-assembly1_A  TM=9.344E-01  e=2.488E-20  Escherichia coli
  8d2m-assembly2_B  TM=9.356E-01  e=8.832E-20  Escherichia coli
  6kbu-assembly2_A  TM=9.481E-01  e=1.048E-18  Escherichia coli

Secondary structure (DSSP, 8-state):
-------B----TT-TTSPPPSEEEHHHHTT-TTTTTTTTSEEEEEES-EEEEE--SSSSPEEEEEEETT-PPEEEEEEEEPPPTTPPPPTT-EEEEEEEE--TTSTTT-SEEE-B--HHHHHHHH-TTS-HHHHHHHHHH-SPPGGGEEEEE--GGGGSTT---GGGGSPPPP-

=== Feature glossary ===
The record interleaves many kinds of information about one protein. Here is each kind framed as the question it answers.

Q: What are the backbone torsion angles?
A: φ (phi) and ψ (psi) are the two rotatable backbone dihedrals per residue: φ is the C(i-1)–N–Cα–C torsion, ψ is the N–Cα–C–N(i+1) torsion, both in degrees on (−180°, 180°]. α-helical residues cluster near (−60°, −45°); β-strand residues near (−120°, +130°). A Ramachandran plot is simply a scatter of (φ, ψ) for every residue.

Q: What is the amino-acid chain?
A: This is the polypeptide sequence — one letter per residue, N-terminus first. Length ranges from a few dozen residues for small domains to over a thousand for large multi-domain proteins.

Q: How mobile is each atom in the crystal?
A: For experimental (PDB) structures, the B-factor (temperature factor) quantifies the positional spread of each atom in the crystal — a combination of thermal vibration and static disorder — in units of Å². High B-factors mark flexible loops or poorly resolved regions; low B-factors mark the rigid, well-ordered core.

Q: Are the domains correctly placed relative to each other?
A: Predicted Aligned Error (PAE) is an AlphaFold confidence matrix: entry (i, j) is the expected error in the position of residue j, in ångströms, when the prediction is superimposed on the true structure at residue i. Low PAE within a block of residues means that block is internally rigid and well-predicted; high PAE between two blocks means their relative placement is uncertain even if each block individually is confident.

Q: How confident is the AlphaFold model at each residue?
A: pLDDT is the predicted lDDT-Cα score: AlphaFold's confidence that the local environment of each residue (all inter-atomic distances within 15 Å) is correctly placed. It is a per-residue number between 0 and 100, with higher meaning more reliable.

Q: What family and function is it annotated with?
A: Functional annotations link the protein to curated databases. InterPro entries identify conserved domains and families by matching the sequence against member-database signatures (Pfam, PROSITE, CDD, …). Gene Ontology (GO) terms describe molecular function, biological process, and cellular component in a controlled vocabulary. CATH places the structure in a hierarchical fold classification (Class/Architecture/Topology/Homologous-superfamily). The organism is the source species.

Q: How big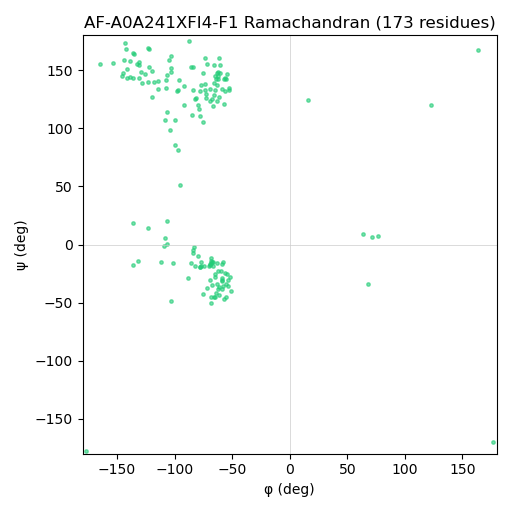 and how compact is the whole molecule?
A: Three whole-structure scalars: the radius of gyration (RMS distance of Cα from centroid, in Å), the count of Cα–Cα contacts (pairs closer than 8 Å and separated by more than four residues in sequence — i.e. tertiary, not local, contacts), and the bounding-box dimensions. Together they distinguish compact globular folds from extended fibres or disordered chains.

Q: What known structures does this most resemble?
A: The Foldseek neighbor list gives the closest experimentally determined structures in the PDB, ranked by structural alignment. TM-score near 1 means near-identical fold; near 0.3 means only rough topology match. This is how one finds what a novel AlphaFold prediction most resembles in the solved-structure universe.

Q: Which residues are buried vs exposed?
A: SASA measures how much of the protein is reachable by solvent. It is computed by rolling a water-sized probe over the atomic surface and summing the exposed area (Å²). Per-residue SASA distinguishes core (buried, low SASA) from surface (exposed, high SASA) residues; total SASA is a whole-molecule size measure.

Q: Which residues are in helices, strands, or loops?
A: Eight-state secondary structure (DSSP): H is the canonical α-helix, G the tighter 3₁₀-helix, I the wider π-helix; E/B are β-structure, T and S are turns and bends, and '-' is everything else. DSSP derives these from the pattern of main-chain N–H···O=C hydrogen bonds, not from the sequence.

Q: Where is each backbone atom in 3D?
A: Structure coordinates are given as an mmCIF _atom_site loop: one row per atom with element, residue name, chain id, sequence number, and x/y/z position in Å. Only the four main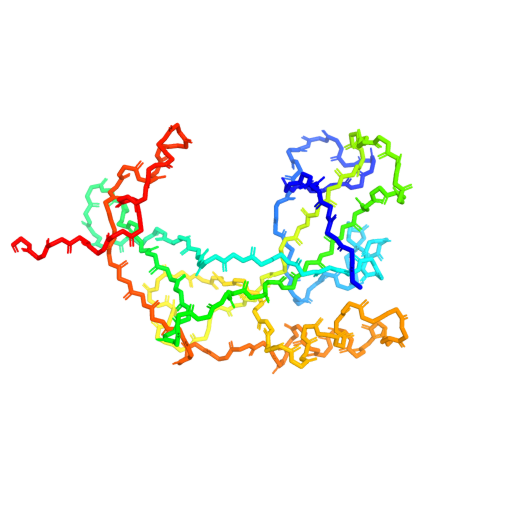-chain atoms per residue are included here; side chains are omitted to keep the record compact.

Q: What if only a Cα trace is available?
A: Three-state secondary structure (P-SEA) collapses the eight DSSP classes into helix (a), strand (b), and coil (c). P-SEA assigns these from Cα geometry alone — distances and angles — without requiring backbone oxygens, so it works on any Cα trace.

Q: What do the rendered images show?
A: The six renders are orthographic views along the three Cartesian axes in both directions. Representation (cartoon, sticks, or surface) and color scheme (sequence-rainbow or by-chain) vary across proteins so the training set covers all the common visualization conventions.

Q: What does the local fold look like, residue by residue?
A: Foldseek's 3Di representation compresses backbone geometry into a per-residue letter drawn from a learned twenty-state alphabet. It captures the tertiary interaction pattern around each residue — which residues are packed against it in space, regardless of where they are in sequence.

Q: What do the diagnostic plots show?
A: The contact map is a binary N×N matrix image: pixel (i, j) is dark where Cα_i and Cα_j are within 8 Å and |i−j|>4. Because the |i−j|>4 filter removes local helical contacts, off-diagonal stripes parallel to the main diagonal indicate parallel β-sheets; stripes perpendicular to it indicate antiparallel β-sheets. The Ramachandran plot scatters every residue's (φ, ψ) pair against the sterically allowed regions. The PAE heatmap renders the predicted-aligned-error matrix.